Protein AF-A0A0G0S247-F1 (afdb_monomer_lite)

Foldseek 3Di:
DAEEEEAEDPSLVVVVVVVLVVVVVVHDAYAYEYAAPVSQVSNVPDDSDDHPYYHYNVVLLVCLVVFDQDVVLLVVCCVLQNPVGLVVLQVLACCQQFVDDPPDDTHRDGPDDPSSSRSNLSSLLVVLLVCCVVRVGLEYEYADDRHSNSSSNLRSCVSVVRQYWYWYDPPDPPDIQIDSDPVDRPPCVVVVVVD

Sequence (195 aa):
MKILFFLQRNFARFGHALAVNLKKEGFNKFSAYAQLRLAKEILENQNDIKYEQLLLDEDIHKEYKKEKLDYEFLRKLEVDYGIPNLWPYITTDRTLMYSILPREYPSDKPMYSHEDMLRILQIKAKIIIKLLEETKPDYVFLSFIGTTSSMLLYHIARKMKIKTILIYLPGIKNLLSLTEDYNRLSFSEKIFERI

pLDDT: mean 90.87, std 8.69, range [60.59, 98.38]

Structure (mmCIF, N/CA/C/O backbone):
data_AF-A0A0G0S247-F1
#
_entry.id   AF-A0A0G0S247-F1
#
loop_
_atom_site.group_PDB
_atom_site.id
_atom_site.type_symbol
_atom_site.label_atom_id
_atom_site.label_alt_id
_atom_site.label_comp_id
_atom_site.label_asym_id
_atom_site.label_entity_id
_atom_site.label_seq_id
_atom_site.pdbx_PDB_ins_code
_atom_site.Cartn_x
_atom_site.Cartn_y
_atom_site.Cartn_z
_atom_site.occupancy
_atom_site.B_iso_or_equiv
_atom_site.auth_seq_id
_atom_site.auth_comp_id
_atom_site.auth_asym_id
_atom_site.auth_atom_id
_atom_site.pdbx_PDB_model_num
ATOM 1 N N . MET A 1 1 ? -6.223 -9.732 16.723 1.00 93.00 1 MET A N 1
ATOM 2 C CA . MET A 1 1 ? -6.411 -9.578 15.262 1.00 93.00 1 MET A CA 1
ATOM 3 C C . MET A 1 1 ? -5.412 -8.555 14.745 1.00 93.00 1 MET A C 1
ATOM 5 O O . MET A 1 1 ? -5.088 -7.616 15.473 1.00 93.00 1 MET A O 1
ATOM 9 N N . LYS A 1 2 ? -4.891 -8.776 13.537 1.00 96.56 2 LYS A N 1
ATOM 10 C CA . LYS A 1 2 ? -3.813 -8.015 12.900 1.00 96.56 2 LYS A CA 1
ATOM 11 C C . LYS A 1 2 ? -4.356 -7.107 11.804 1.00 96.56 2 LYS A C 1
ATOM 13 O O . LYS A 1 2 ? -5.089 -7.567 10.931 1.00 96.56 2 LYS A O 1
ATOM 18 N N . ILE A 1 3 ? -3.952 -5.845 11.825 1.00 97.44 3 ILE A N 1
ATOM 19 C CA . ILE A 1 3 ? -4.336 -4.852 10.824 1.00 97.44 3 ILE A CA 1
ATOM 20 C C . ILE A 1 3 ? -3.096 -4.313 10.123 1.00 97.44 3 ILE A C 1
ATOM 22 O O . ILE A 1 3 ? -2.115 -3.966 10.777 1.00 97.44 3 ILE A O 1
ATOM 26 N N . LEU A 1 4 ? -3.188 -4.167 8.803 1.00 98.00 4 LEU A N 1
ATOM 27 C CA . LEU A 1 4 ? -2.295 -3.333 8.012 1.00 98.00 4 LEU A CA 1
ATOM 28 C C . LEU A 1 4 ? -3.061 -2.116 7.477 1.00 98.00 4 LEU A C 1
ATOM 30 O O . LEU A 1 4 ? -4.049 -2.257 6.759 1.00 98.00 4 LEU A O 1
ATOM 34 N N . PHE A 1 5 ? -2.588 -0.915 7.790 1.00 96.75 5 PHE A N 1
ATOM 35 C CA . PHE A 1 5 ? -3.119 0.321 7.220 1.00 96.75 5 PHE A CA 1
ATOM 36 C C . PHE A 1 5 ? -2.272 0.802 6.045 1.00 96.75 5 PHE A C 1
ATOM 38 O O . PHE A 1 5 ? -1.055 0.886 6.160 1.00 96.75 5 PHE A O 1
ATOM 45 N N . PHE A 1 6 ? -2.906 1.219 4.954 1.00 96.25 6 PHE A N 1
ATOM 46 C CA . PHE A 1 6 ? -2.272 2.019 3.911 1.00 96.25 6 PHE A CA 1
ATOM 47 C C . PHE A 1 6 ? -2.701 3.476 4.048 1.00 96.25 6 PHE A C 1
ATOM 49 O O . PHE A 1 6 ? -3.872 3.808 3.849 1.00 96.25 6 PHE A O 1
ATOM 56 N N . LEU A 1 7 ? -1.758 4.343 4.425 1.00 92.81 7 LEU A N 1
ATOM 57 C CA . LEU A 1 7 ? -2.057 5.702 4.873 1.00 92.81 7 LEU A CA 1
ATOM 58 C C . LEU A 1 7 ? -1.374 6.739 3.989 1.00 92.81 7 LEU A C 1
ATOM 60 O O . LEU A 1 7 ? -0.148 6.872 3.950 1.00 92.81 7 LEU A O 1
ATOM 64 N N . GLN A 1 8 ? -2.200 7.517 3.296 1.00 87.38 8 GLN A N 1
ATOM 65 C CA . GLN A 1 8 ? -1.753 8.585 2.411 1.00 87.38 8 GLN A CA 1
ATOM 66 C C . GLN A 1 8 ? -1.900 9.946 3.095 1.00 87.38 8 GLN A C 1
ATOM 68 O O . GLN A 1 8 ? -2.987 10.310 3.535 1.00 87.38 8 GLN A O 1
ATOM 73 N N . ARG A 1 9 ? -0.838 10.760 3.119 1.00 84.31 9 ARG A N 1
ATOM 74 C CA . ARG A 1 9 ? -0.907 12.173 3.549 1.00 84.31 9 ARG A CA 1
ATOM 75 C C . ARG A 1 9 ? -1.635 12.334 4.902 1.00 84.31 9 ARG A C 1
ATOM 77 O O . ARG A 1 9 ? -1.291 11.683 5.884 1.00 84.31 9 ARG A O 1
ATOM 84 N N . ASN A 1 10 ? -2.678 13.165 4.936 1.00 82.38 10 ASN A N 1
ATOM 85 C CA . ASN A 1 10 ? -3.479 13.460 6.121 1.00 82.38 10 ASN A CA 1
ATOM 86 C C . ASN A 1 10 ? -4.342 12.283 6.597 1.00 82.38 10 ASN A C 1
ATOM 88 O O . ASN A 1 10 ? -4.767 12.292 7.753 1.00 82.38 10 ASN A O 1
ATOM 92 N N . PHE A 1 11 ? -4.549 11.249 5.772 1.00 88.44 11 PHE A N 1
ATOM 93 C CA . PHE A 1 11 ? -5.216 10.029 6.226 1.00 88.44 11 PHE A CA 1
ATOM 94 C C . PHE A 1 11 ? -4.409 9.297 7.301 1.00 88.44 11 PHE A C 1
ATOM 96 O O . PHE A 1 11 ? -4.994 8.497 8.016 1.00 88.44 11 PHE A O 1
ATOM 103 N N . ALA A 1 12 ? -3.121 9.611 7.500 1.00 91.94 12 ALA A N 1
ATOM 104 C CA . ALA A 1 12 ? -2.345 9.095 8.628 1.00 91.94 12 ALA A CA 1
ATOM 105 C C . ALA A 1 12 ? -2.999 9.394 9.986 1.00 91.94 12 ALA A C 1
ATOM 107 O O . ALA A 1 12 ? -3.117 8.503 10.821 1.00 91.94 12 ALA A O 1
ATOM 108 N N . ARG A 1 13 ? -3.499 10.624 10.179 1.00 91.38 13 ARG A N 1
ATOM 109 C CA . ARG A 1 13 ? -4.181 11.027 11.422 1.00 91.38 13 ARG A CA 1
ATOM 110 C C . ARG A 1 13 ? -5.481 10.258 11.614 1.00 91.38 13 ARG A C 1
ATOM 112 O O . ARG A 1 13 ? -5.757 9.762 12.700 1.00 91.38 13 ARG A O 1
ATOM 119 N N . PHE A 1 14 ? -6.258 10.145 10.540 1.00 89.75 14 PHE A N 1
ATOM 120 C CA . PHE A 1 14 ? -7.520 9.417 10.555 1.00 89.75 14 PHE A CA 1
ATOM 121 C C . PHE A 1 14 ? -7.307 7.917 10.810 1.00 89.75 14 PHE A C 1
ATOM 123 O O . PHE A 1 14 ? -7.934 7.348 11.696 1.00 89.75 14 PHE A O 1
ATOM 130 N N . GLY A 1 15 ? -6.389 7.285 10.077 1.00 91.94 15 GLY A N 1
ATOM 131 C CA . GLY A 1 15 ? -6.059 5.869 10.229 1.00 91.94 15 GLY A CA 1
ATOM 132 C C . GLY A 1 15 ? -5.525 5.544 11.617 1.00 91.94 15 GLY A C 1
ATOM 133 O O . GLY A 1 15 ? -5.899 4.531 12.197 1.00 91.94 15 GLY A O 1
ATOM 134 N N . HIS A 1 16 ? -4.728 6.442 12.194 1.00 94.12 16 HIS A N 1
ATOM 135 C CA . HIS A 1 16 ? -4.285 6.305 13.571 1.00 94.12 16 HIS A CA 1
ATOM 136 C C . HIS A 1 16 ? -5.444 6.417 14.575 1.00 94.12 16 HIS A C 1
ATOM 138 O O . HIS A 1 16 ? -5.601 5.540 15.420 1.00 94.12 16 HIS A O 1
ATOM 144 N N . ALA A 1 17 ? -6.319 7.419 14.439 1.00 92.94 17 ALA A N 1
ATOM 145 C CA . ALA A 1 17 ? -7.514 7.526 15.278 1.00 92.94 17 ALA A CA 1
ATOM 146 C C . ALA A 1 17 ? -8.417 6.283 15.161 1.00 92.94 17 ALA A C 1
ATOM 148 O O . ALA A 1 17 ? -8.998 5.826 16.148 1.00 92.94 17 ALA A O 1
ATOM 149 N N . LEU A 1 18 ? -8.509 5.691 13.968 1.00 92.56 18 LEU A N 1
ATOM 150 C CA . LEU A 1 18 ? -9.201 4.425 13.764 1.00 92.56 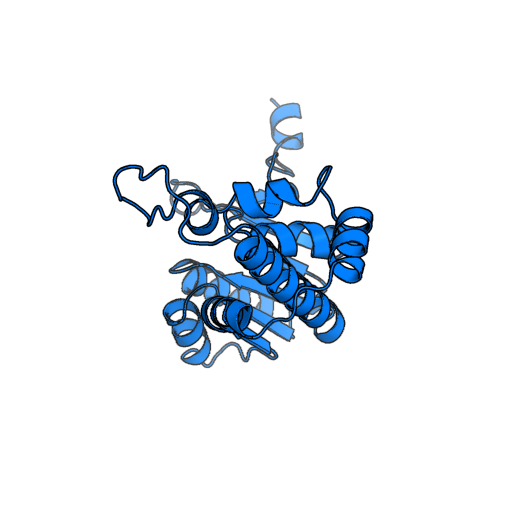18 LEU A CA 1
ATOM 151 C C . LEU A 1 18 ? -8.493 3.268 14.482 1.00 92.56 18 LEU A C 1
ATOM 153 O O . LEU A 1 18 ? -9.162 2.489 15.153 1.00 92.56 18 LEU A O 1
ATOM 157 N N . ALA A 1 19 ? -7.163 3.176 14.412 1.00 95.31 19 ALA A N 1
ATOM 158 C CA . ALA A 1 19 ? -6.386 2.161 15.127 1.00 95.31 19 ALA A CA 1
ATOM 159 C C . ALA A 1 19 ? -6.627 2.211 16.647 1.00 95.31 19 ALA A C 1
ATOM 161 O O . ALA A 1 19 ? -6.830 1.171 17.272 1.00 95.31 19 ALA A O 1
ATOM 162 N N . VAL A 1 20 ? -6.694 3.412 17.231 1.00 96.12 20 VAL A N 1
ATOM 163 C CA . VAL A 1 20 ? -7.013 3.625 18.656 1.00 96.12 20 VAL A CA 1
ATOM 164 C C . VAL A 1 20 ? -8.390 3.086 19.021 1.00 96.12 20 VAL A C 1
ATOM 166 O O . VAL A 1 20 ? -8.550 2.463 20.070 1.00 96.12 20 VAL A O 1
ATOM 169 N N . ASN A 1 21 ? -9.389 3.302 18.166 1.00 94.69 21 ASN A N 1
ATOM 170 C CA . ASN A 1 21 ? -10.734 2.787 18.409 1.00 94.69 21 ASN A CA 1
ATOM 171 C C . ASN A 1 21 ? -10.809 1.273 18.188 1.00 94.69 21 ASN A C 1
ATOM 173 O O . ASN A 1 21 ? -11.319 0.569 19.050 1.00 94.69 21 ASN A O 1
ATOM 177 N N . LEU A 1 22 ? -10.204 0.744 17.122 1.00 94.69 22 LEU A N 1
ATOM 178 C CA . LEU A 1 22 ? -10.150 -0.701 16.872 1.00 94.69 22 LEU A CA 1
ATOM 179 C C . LEU A 1 22 ? -9.393 -1.455 17.972 1.00 94.69 22 LEU A C 1
ATOM 181 O O . LEU A 1 22 ? -9.725 -2.596 18.278 1.00 94.69 22 LEU A O 1
ATOM 185 N N . LYS A 1 23 ? -8.421 -0.819 18.633 1.00 95.81 23 LYS A N 1
ATOM 186 C CA . LYS A 1 23 ? -7.760 -1.404 19.805 1.00 95.81 23 LYS A CA 1
ATOM 187 C C . LYS A 1 23 ? -8.741 -1.716 20.938 1.00 95.81 23 LYS A C 1
ATOM 189 O O . LYS A 1 23 ? -8.587 -2.735 21.606 1.00 95.81 23 LYS A O 1
ATOM 194 N N . LYS A 1 24 ? -9.762 -0.875 21.130 1.00 95.56 24 LYS A N 1
ATOM 195 C CA . LYS A 1 24 ? -10.829 -1.089 22.125 1.00 95.56 24 LYS A CA 1
ATOM 196 C C . LYS A 1 24 ? -11.743 -2.256 21.740 1.00 95.56 24 LYS A C 1
ATOM 198 O O . LYS A 1 24 ? -12.234 -2.947 22.621 1.00 95.56 24 LYS A O 1
ATOM 203 N N . GLU A 1 25 ? -11.874 -2.524 20.442 1.00 94.06 25 GLU A N 1
ATOM 204 C CA . GLU A 1 25 ? -12.651 -3.634 19.872 1.00 94.06 25 GLU A CA 1
ATOM 205 C C . GLU A 1 25 ? -11.865 -4.966 19.804 1.00 94.06 25 GLU A C 1
ATOM 207 O O . GLU A 1 25 ? -12.301 -5.921 19.166 1.00 94.06 25 GLU A O 1
ATOM 212 N N . GLY A 1 26 ? -10.681 -5.058 20.428 1.00 92.69 26 GLY A N 1
ATOM 213 C CA . GLY A 1 26 ? -9.901 -6.304 20.521 1.00 92.69 26 GLY A CA 1
ATOM 214 C C . GLY A 1 26 ? -8.842 -6.517 19.428 1.00 92.69 26 GLY A C 1
ATOM 215 O O . GLY A 1 26 ? -8.178 -7.562 19.388 1.00 92.69 26 GLY A O 1
ATOM 216 N N . PHE A 1 27 ? -8.613 -5.533 18.554 1.00 95.12 27 PHE A N 1
ATOM 217 C CA . PHE A 1 27 ? -7.457 -5.548 17.655 1.00 95.12 27 PHE A CA 1
ATOM 218 C C . PHE A 1 27 ? -6.179 -5.198 18.425 1.00 95.12 27 PHE A C 1
ATOM 220 O O . PHE A 1 27 ? -6.155 -4.277 19.233 1.00 95.12 27 PHE A O 1
ATOM 227 N N . ASN A 1 28 ? -5.094 -5.939 18.203 1.00 94.25 28 ASN A N 1
ATOM 228 C CA . ASN A 1 28 ? -3.914 -5.855 19.075 1.00 94.25 28 ASN A CA 1
ATOM 229 C C . ASN A 1 28 ? -2.582 -5.712 18.340 1.00 94.25 28 ASN A C 1
ATOM 231 O O . ASN A 1 28 ? -1.585 -5.363 18.968 1.00 94.25 28 ASN A O 1
ATOM 235 N N . LYS A 1 29 ? -2.555 -5.961 17.030 1.00 96.88 29 LYS A N 1
ATOM 236 C CA . LYS A 1 29 ? -1.352 -5.861 16.206 1.00 96.88 29 LYS A CA 1
ATOM 237 C C . LYS A 1 29 ? -1.627 -4.937 15.035 1.00 96.88 29 LYS A C 1
ATOM 239 O O . LYS A 1 29 ? -2.561 -5.171 14.267 1.00 96.88 29 LYS A O 1
ATOM 244 N N . PHE A 1 30 ? -0.812 -3.901 14.917 1.00 97.50 30 PHE A N 1
ATOM 245 C CA . PHE A 1 30 ? -0.987 -2.844 13.935 1.00 97.50 30 PHE A CA 1
ATOM 246 C C . PHE A 1 30 ? 0.296 -2.695 13.132 1.00 97.50 30 PHE A C 1
ATOM 248 O O . PHE A 1 30 ? 1.373 -2.570 13.705 1.00 97.50 30 PHE A O 1
ATOM 255 N N . SER A 1 31 ? 0.171 -2.670 11.815 1.00 97.69 31 SER A N 1
ATOM 256 C CA . SER A 1 31 ? 1.235 -2.314 10.882 1.00 97.69 31 SER A CA 1
ATOM 257 C C . SER A 1 31 ? 0.732 -1.212 9.963 1.00 97.69 31 SER A C 1
ATOM 259 O O . SER A 1 31 ? -0.476 -1.058 9.758 1.00 97.69 31 SER A O 1
ATOM 261 N N . ALA A 1 32 ? 1.646 -0.433 9.403 1.00 96.62 32 ALA A N 1
ATOM 262 C CA . ALA A 1 32 ? 1.296 0.637 8.488 1.00 96.62 32 ALA A CA 1
ATOM 263 C C . ALA A 1 32 ? 2.256 0.709 7.299 1.00 96.62 32 ALA A C 1
ATOM 265 O O . ALA A 1 32 ? 3.462 0.501 7.407 1.00 96.62 32 ALA A O 1
ATOM 266 N N . TYR A 1 33 ? 1.689 1.047 6.152 1.00 97.19 33 TYR A N 1
ATOM 267 C CA . TYR A 1 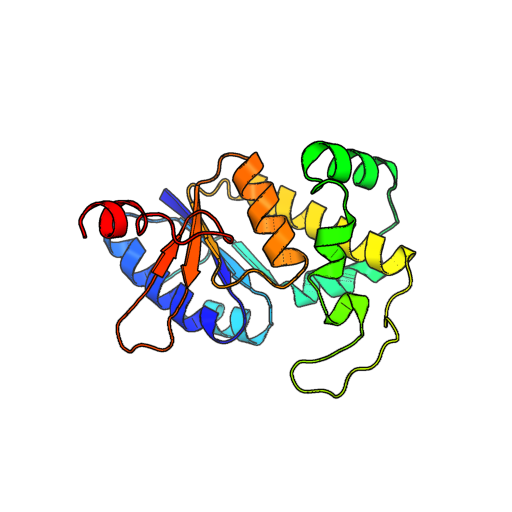33 ? 2.379 1.400 4.932 1.00 97.19 33 TYR A CA 1
ATOM 268 C C . TYR A 1 33 ? 2.024 2.855 4.615 1.00 97.19 33 TYR A C 1
ATOM 270 O O . TYR A 1 33 ? 0.944 3.171 4.111 1.00 97.19 33 TYR A O 1
ATOM 278 N N . ALA A 1 34 ? 2.925 3.758 4.992 1.00 95.56 34 ALA A N 1
ATOM 279 C CA . ALA A 1 34 ? 2.779 5.189 4.801 1.00 95.56 34 ALA A CA 1
ATOM 280 C C . ALA A 1 34 ? 3.265 5.598 3.408 1.00 95.56 34 ALA A C 1
ATOM 282 O O . ALA A 1 34 ? 4.334 5.184 2.961 1.00 95.56 34 ALA A O 1
ATOM 283 N N . GLN A 1 35 ? 2.503 6.452 2.724 1.00 92.19 35 GLN A N 1
ATOM 284 C CA . GLN A 1 35 ? 2.902 6.924 1.399 1.00 92.19 35 GLN A CA 1
ATOM 285 C C . GLN A 1 35 ? 4.016 7.978 1.456 1.00 92.19 35 GLN A C 1
ATOM 287 O O . GLN A 1 35 ? 4.952 7.913 0.673 1.00 92.19 35 GLN A O 1
ATOM 292 N N . LEU A 1 36 ? 3.906 8.954 2.362 1.00 92.75 36 LEU A N 1
ATOM 293 C CA . LEU A 1 36 ? 4.840 10.081 2.475 1.00 92.75 36 LEU A CA 1
ATOM 294 C C . LEU A 1 36 ? 5.510 10.105 3.847 1.00 92.75 36 LEU A C 1
ATOM 296 O O . LEU A 1 36 ? 4.923 9.659 4.835 1.00 92.75 36 LEU A O 1
ATOM 300 N N . ARG A 1 37 ? 6.695 10.708 3.928 1.00 93.62 37 ARG A N 1
ATOM 301 C CA . ARG A 1 37 ? 7.476 10.837 5.161 1.00 93.62 37 ARG A CA 1
ATOM 302 C C . ARG A 1 37 ? 6.701 11.532 6.273 1.00 93.62 37 ARG A C 1
ATOM 304 O O . ARG A 1 37 ? 6.650 11.004 7.373 1.00 93.62 37 ARG A O 1
ATOM 311 N N . LEU A 1 38 ? 5.972 12.603 5.956 1.00 92.31 38 LEU A N 1
ATOM 312 C CA . LEU A 1 38 ? 5.079 13.269 6.910 1.00 92.31 38 LEU A CA 1
ATOM 313 C C . LEU A 1 38 ? 4.034 12.309 7.506 1.00 92.31 38 LEU A C 1
ATOM 315 O O . LEU A 1 38 ? 3.740 12.366 8.695 1.00 92.31 38 LEU A O 1
ATOM 319 N N . ALA A 1 39 ? 3.460 11.419 6.690 1.00 93.12 39 ALA A N 1
ATOM 320 C CA . ALA A 1 39 ? 2.509 10.424 7.181 1.00 93.12 39 ALA A CA 1
ATOM 321 C C . ALA A 1 39 ? 3.195 9.435 8.134 1.00 93.12 39 ALA A C 1
ATOM 323 O O . ALA A 1 39 ? 2.623 9.112 9.168 1.00 93.12 39 ALA A O 1
ATOM 324 N N . LYS A 1 40 ? 4.423 9.006 7.823 1.00 95.25 40 LYS A N 1
ATOM 325 C CA . LYS A 1 40 ? 5.234 8.145 8.694 1.00 95.25 40 LYS A CA 1
ATOM 326 C C . LYS A 1 40 ? 5.551 8.825 10.030 1.00 95.25 40 LYS A C 1
ATOM 328 O O . LYS A 1 40 ? 5.266 8.257 11.076 1.00 95.25 40 LYS A O 1
ATOM 333 N N . GLU A 1 41 ? 6.047 10.059 9.988 1.00 94.12 41 GLU A N 1
ATOM 334 C CA . GLU A 1 41 ? 6.391 10.860 11.170 1.00 94.12 41 GLU A CA 1
ATOM 335 C C . GLU A 1 41 ? 5.178 11.088 12.078 1.00 94.12 41 GLU A C 1
ATOM 337 O O . GLU A 1 41 ? 5.291 11.015 13.299 1.00 94.12 41 GLU A O 1
ATOM 342 N N . ILE A 1 42 ? 3.992 11.327 11.503 1.00 93.69 42 ILE A N 1
ATOM 343 C CA . ILE A 1 42 ? 2.754 11.432 12.287 1.00 93.69 42 ILE A CA 1
ATOM 344 C C . ILE A 1 42 ? 2.531 10.165 13.105 1.00 93.69 42 ILE A C 1
ATOM 346 O O . ILE A 1 42 ? 2.180 10.297 14.270 1.00 93.69 42 ILE A O 1
ATOM 350 N N . LEU A 1 43 ? 2.722 8.981 12.513 1.00 94.19 43 LEU A N 1
ATOM 351 C CA . LEU A 1 43 ? 2.494 7.686 13.162 1.00 94.19 43 LEU A CA 1
ATOM 352 C C . LEU A 1 43 ? 3.572 7.355 14.199 1.00 94.19 43 LEU A C 1
ATOM 354 O O . LEU A 1 43 ? 3.245 6.785 15.233 1.00 94.19 43 LEU A O 1
ATOM 358 N N . GLU A 1 44 ? 4.830 7.722 13.941 1.00 94.06 44 GLU A N 1
ATOM 359 C CA . GLU A 1 44 ? 5.957 7.503 14.863 1.00 94.06 44 GLU A CA 1
ATOM 360 C C . GLU A 1 44 ? 5.862 8.376 16.121 1.00 94.06 44 GLU A C 1
ATOM 362 O O . GLU A 1 44 ? 6.289 7.955 17.191 1.00 94.06 44 GLU A O 1
ATOM 367 N N . ASN A 1 45 ? 5.265 9.566 16.013 1.00 93.38 45 ASN A N 1
ATOM 368 C CA . ASN A 1 45 ? 5.111 10.499 17.131 1.00 93.38 45 ASN A CA 1
ATOM 369 C C . ASN A 1 45 ? 3.899 10.203 18.043 1.00 93.38 45 ASN A C 1
ATOM 371 O O . ASN A 1 45 ? 3.637 10.977 18.964 1.00 93.38 45 ASN A O 1
ATOM 375 N N . GLN A 1 46 ? 3.138 9.127 17.800 1.00 90.94 46 GLN A N 1
ATOM 376 C CA . GLN A 1 46 ? 2.018 8.717 18.662 1.00 90.94 46 GLN A CA 1
ATOM 377 C C . GLN A 1 46 ? 2.444 7.594 19.617 1.00 90.94 46 GLN A C 1
ATOM 379 O O . GLN A 1 46 ? 3.150 6.670 19.222 1.00 90.94 46 GLN A O 1
ATOM 384 N N . ASN A 1 47 ? 1.982 7.642 20.869 1.00 91.06 47 ASN A N 1
ATOM 385 C CA . ASN A 1 47 ? 2.415 6.712 21.928 1.00 91.06 47 ASN A CA 1
ATOM 386 C C . ASN A 1 47 ? 1.386 5.619 22.277 1.00 91.06 47 ASN A C 1
ATOM 388 O O . ASN A 1 47 ? 1.689 4.654 22.974 1.00 91.06 47 ASN A O 1
ATOM 392 N N . ASP A 1 48 ? 0.149 5.770 21.830 1.00 94.19 48 ASP A N 1
ATOM 393 C CA . ASP A 1 48 ? -1.000 4.906 22.117 1.00 94.19 48 ASP A CA 1
ATOM 394 C C . ASP A 1 48 ? -1.081 3.659 21.216 1.00 94.19 48 ASP A C 1
ATOM 396 O O . ASP A 1 48 ? -1.588 2.609 21.647 1.00 94.19 48 ASP A O 1
ATOM 400 N N . ILE A 1 49 ? -0.533 3.740 19.998 1.00 95.81 49 ILE A N 1
ATOM 401 C CA . ILE A 1 49 ? -0.394 2.621 19.057 1.00 95.81 49 ILE A CA 1
ATOM 402 C C . ILE A 1 49 ? 1.077 2.387 18.725 1.00 95.81 49 ILE A C 1
ATOM 404 O O . ILE A 1 49 ? 1.725 3.209 18.088 1.00 95.81 49 ILE A O 1
ATOM 408 N N . LYS A 1 50 ? 1.580 1.201 19.079 1.00 93.56 50 LYS A N 1
ATOM 409 C CA . LYS A 1 50 ? 2.887 0.718 18.629 1.00 93.56 50 LYS A CA 1
ATOM 410 C C . LYS A 1 50 ? 2.715 -0.079 17.340 1.00 93.56 50 LYS A C 1
ATOM 412 O O . LYS A 1 50 ? 2.156 -1.176 17.370 1.00 93.56 50 LYS A O 1
ATOM 417 N N . TYR A 1 51 ? 3.199 0.465 16.228 1.00 95.56 51 TYR A N 1
ATOM 418 C CA . TYR A 1 51 ? 3.194 -0.233 14.945 1.00 95.56 51 TYR A CA 1
ATOM 419 C C . TYR A 1 51 ? 4.335 -1.263 14.888 1.00 95.56 51 TYR A C 1
ATOM 421 O O . TYR A 1 51 ? 5.490 -0.918 15.125 1.00 95.56 51 TYR A O 1
ATOM 429 N N . GLU A 1 52 ? 4.020 -2.529 14.594 1.00 95.56 52 GLU A N 1
ATOM 430 C CA . GLU A 1 52 ? 4.998 -3.626 14.484 1.00 95.56 52 GLU A CA 1
ATOM 431 C C . GLU A 1 52 ? 5.887 -3.457 13.247 1.00 95.56 52 GLU A C 1
ATOM 433 O O . GLU A 1 52 ? 7.096 -3.667 13.311 1.00 95.56 52 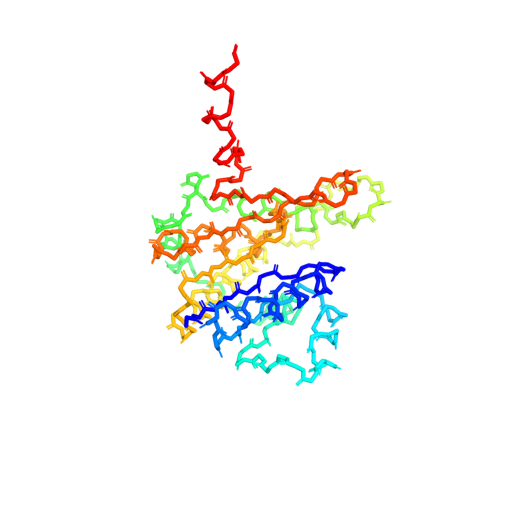GLU A O 1
ATOM 438 N N . GLN A 1 53 ? 5.284 -3.044 12.132 1.00 95.44 53 GLN A N 1
ATOM 439 C CA . GLN A 1 53 ? 5.990 -2.662 10.916 1.00 95.44 53 GLN A CA 1
ATOM 440 C C . GLN A 1 53 ? 5.462 -1.325 10.403 1.00 95.44 53 GLN A C 1
ATOM 442 O O . GLN A 1 53 ? 4.251 -1.092 10.374 1.00 95.44 53 GLN A O 1
ATOM 447 N N . LEU A 1 54 ? 6.381 -0.460 9.974 1.00 95.75 54 LEU A N 1
ATOM 448 C CA . LEU A 1 54 ? 6.069 0.840 9.398 1.00 95.75 54 LEU A CA 1
ATOM 449 C C . LEU A 1 54 ? 6.920 1.075 8.145 1.00 95.75 54 LEU A C 1
ATOM 451 O O . LEU A 1 54 ? 8.088 1.455 8.235 1.00 95.75 54 LEU A O 1
ATOM 455 N N . LEU A 1 55 ? 6.329 0.835 6.974 1.00 96.50 55 LEU A N 1
ATOM 456 C CA . LEU A 1 55 ? 6.978 1.044 5.678 1.00 96.50 55 LEU A CA 1
ATOM 457 C C . LEU A 1 55 ? 6.686 2.434 5.116 1.00 96.50 55 LEU A C 1
ATOM 459 O O . LEU A 1 55 ? 5.610 2.988 5.338 1.00 96.50 55 LEU A O 1
ATOM 463 N N . LEU A 1 56 ? 7.637 2.968 4.345 1.00 96.88 56 LEU A N 1
ATOM 464 C CA . LEU A 1 56 ? 7.521 4.251 3.657 1.00 96.88 56 LEU A CA 1
ATOM 465 C C . LEU A 1 56 ? 7.649 4.074 2.140 1.00 96.88 56 LEU A C 1
ATOM 467 O O . LEU A 1 56 ? 8.691 3.650 1.645 1.00 96.88 56 LEU A O 1
ATOM 471 N N . ASP A 1 57 ? 6.606 4.454 1.401 1.00 95.56 57 ASP A N 1
ATOM 472 C CA . ASP A 1 57 ? 6.550 4.319 -0.059 1.00 95.56 57 ASP A CA 1
ATOM 473 C C . ASP A 1 57 ? 7.590 5.169 -0.792 1.00 95.56 57 ASP A C 1
ATOM 475 O O . ASP A 1 57 ? 8.147 4.718 -1.787 1.00 95.56 57 ASP A O 1
ATOM 479 N N . GLU A 1 58 ? 7.893 6.373 -0.298 1.00 93.38 58 GLU A N 1
ATOM 480 C CA . GLU A 1 58 ? 8.931 7.232 -0.886 1.00 93.38 58 GLU A CA 1
ATOM 481 C C . GLU A 1 58 ? 10.320 6.592 -0.855 1.00 93.38 58 GLU A C 1
ATOM 483 O O . GLU A 1 58 ? 11.104 6.780 -1.785 1.00 93.38 58 GLU A O 1
ATOM 488 N N . ASP A 1 59 ? 10.636 5.849 0.205 1.00 95.38 59 ASP A N 1
ATOM 489 C CA . ASP A 1 59 ? 11.932 5.184 0.318 1.00 95.38 59 ASP A CA 1
ATOM 490 C C . ASP A 1 59 ? 11.973 3.949 -0.585 1.00 95.38 59 ASP A C 1
ATOM 492 O O . ASP A 1 59 ? 12.946 3.773 -1.310 1.00 95.38 59 ASP A O 1
ATOM 496 N N . ILE A 1 60 ? 10.874 3.189 -0.663 1.00 95.88 60 ILE A N 1
ATOM 497 C CA . ILE A 1 60 ? 10.708 2.098 -1.638 1.00 95.88 60 ILE A CA 1
ATOM 498 C C . ILE A 1 60 ? 10.880 2.608 -3.072 1.00 95.88 60 ILE A C 1
ATOM 500 O O . ILE A 1 60 ? 11.568 1.986 -3.878 1.00 95.88 60 ILE A O 1
ATOM 504 N N . HIS A 1 61 ? 10.271 3.751 -3.396 1.00 94.81 61 HIS A N 1
ATOM 505 C CA . HIS A 1 61 ? 10.334 4.323 -4.735 1.00 94.81 61 HIS A CA 1
ATOM 506 C C . HIS A 1 61 ? 11.777 4.610 -5.146 1.00 94.81 61 HIS A C 1
ATOM 508 O O . HIS A 1 61 ? 12.177 4.232 -6.236 1.00 94.81 61 HIS A O 1
ATOM 514 N N . LYS A 1 62 ? 12.605 5.196 -4.274 1.00 94.62 62 LYS A N 1
ATOM 515 C CA . LYS A 1 62 ? 14.011 5.519 -4.598 1.00 94.62 62 LYS A CA 1
ATOM 516 C C . LYS A 1 62 ? 14.851 4.297 -4.981 1.00 94.62 62 LYS A C 1
ATOM 518 O O . LYS A 1 62 ? 15.827 4.450 -5.718 1.00 94.62 62 LYS A O 1
ATOM 523 N N . GLU A 1 63 ? 14.478 3.108 -4.515 1.00 95.44 63 GLU A N 1
ATOM 524 C CA . GLU A 1 63 ? 15.222 1.876 -4.774 1.00 95.44 63 GLU A CA 1
ATOM 525 C C . GLU A 1 63 ? 15.069 1.357 -6.213 1.00 95.44 63 GLU A C 1
ATOM 527 O O . GLU A 1 63 ? 15.880 0.532 -6.632 1.00 95.44 63 GLU A O 1
ATOM 532 N N . TYR A 1 64 ? 14.145 1.895 -7.031 1.00 95.50 64 TYR A N 1
ATOM 533 C CA . TYR A 1 64 ? 14.016 1.473 -8.438 1.00 95.50 64 TYR A CA 1
ATOM 534 C C . TYR A 1 64 ? 15.328 1.620 -9.220 1.00 95.50 64 TYR A C 1
ATOM 536 O O . TYR A 1 64 ? 15.605 0.826 -10.111 1.00 95.50 64 TYR A O 1
ATOM 544 N N . LYS A 1 65 ? 16.160 2.613 -8.873 1.00 94.69 65 LYS A N 1
ATOM 545 C CA . LYS A 1 65 ? 17.442 2.878 -9.548 1.00 94.69 65 LYS A CA 1
ATOM 546 C C . LYS A 1 65 ? 18.478 1.778 -9.321 1.00 94.69 65 LYS A C 1
ATOM 548 O O . LYS A 1 65 ? 19.412 1.657 -10.106 1.00 94.69 65 LYS A O 1
ATOM 553 N N . LYS A 1 66 ? 18.344 1.028 -8.225 1.00 95.62 66 LYS A N 1
ATOM 554 C CA . LYS A 1 66 ? 19.237 -0.080 -7.864 1.00 95.62 66 LYS A CA 1
ATOM 555 C C . LYS A 1 66 ? 18.636 -1.437 -8.227 1.00 95.62 66 LYS A C 1
ATOM 557 O O . LYS A 1 66 ? 19.357 -2.431 -8.244 1.00 95.62 66 LYS A O 1
ATOM 562 N N . GLU A 1 67 ? 17.337 -1.483 -8.511 1.00 96.31 67 GLU A N 1
ATOM 563 C CA . GLU A 1 67 ? 16.638 -2.717 -8.842 1.00 96.31 67 GLU A CA 1
ATOM 564 C C . GLU A 1 67 ? 17.041 -3.208 -10.236 1.00 96.31 67 GLU A C 1
ATOM 566 O O . GLU A 1 67 ? 16.868 -2.529 -11.253 1.00 96.31 67 GLU A O 1
ATOM 571 N N . LYS A 1 68 ? 17.557 -4.437 -10.298 1.00 96.94 68 LYS A N 1
ATOM 572 C CA . LYS A 1 68 ? 17.786 -5.109 -11.574 1.00 96.94 68 LYS A CA 1
ATOM 573 C C . LYS A 1 68 ? 16.451 -5.612 -12.114 1.00 96.94 68 LYS A C 1
ATOM 575 O O . LYS A 1 68 ? 15.711 -6.299 -11.414 1.00 96.94 68 LYS A O 1
ATOM 580 N N . LEU A 1 69 ? 16.169 -5.293 -13.372 1.00 97.56 69 LEU A N 1
ATOM 581 C CA . LEU A 1 69 ? 14.944 -5.721 -14.032 1.00 97.56 69 LEU A CA 1
ATOM 582 C C . LEU A 1 69 ? 14.901 -7.253 -14.146 1.00 97.56 69 LEU A C 1
ATOM 584 O O . LEU A 1 69 ? 15.852 -7.867 -14.633 1.00 97.56 69 LEU A O 1
ATOM 588 N N . ASP A 1 70 ? 13.810 -7.850 -13.674 1.00 98.00 70 ASP A N 1
ATOM 589 C CA . ASP A 1 70 ? 13.588 -9.293 -13.626 1.00 98.00 70 ASP A CA 1
ATOM 590 C C . ASP A 1 70 ? 12.296 -9.625 -14.379 1.00 98.00 70 ASP A C 1
ATOM 592 O O . ASP A 1 70 ? 11.182 -9.561 -13.854 1.00 98.00 70 ASP A O 1
ATOM 596 N N . TYR A 1 71 ? 12.459 -9.963 -15.656 1.00 97.69 71 TYR A N 1
ATOM 59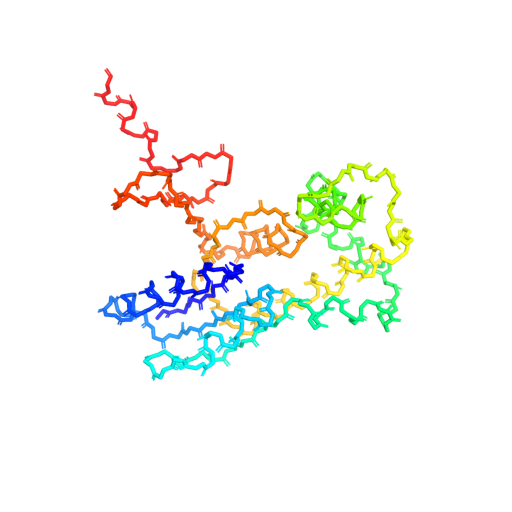7 C CA . TYR A 1 71 ? 11.334 -10.268 -16.531 1.00 97.69 71 TYR A CA 1
ATOM 598 C C . TYR A 1 71 ? 10.586 -11.541 -16.124 1.00 97.69 71 TYR A C 1
ATOM 600 O O . TYR A 1 71 ? 9.382 -11.616 -16.355 1.00 97.69 71 TYR A O 1
ATOM 608 N N . GLU A 1 72 ? 11.250 -12.521 -15.507 1.00 98.19 72 GLU A N 1
ATOM 609 C CA . GLU A 1 72 ? 10.572 -13.739 -15.050 1.00 98.19 72 GLU A CA 1
ATOM 610 C C . GLU A 1 72 ? 9.658 -13.430 -13.865 1.00 98.19 72 GLU A C 1
ATOM 612 O O . GLU A 1 72 ? 8.499 -13.852 -13.842 1.00 98.19 72 GLU A O 1
ATOM 617 N N . PHE A 1 73 ? 10.136 -12.614 -12.918 1.00 98.25 73 PHE A N 1
ATOM 618 C CA . PHE A 1 73 ? 9.290 -12.115 -11.840 1.00 98.25 73 PHE A CA 1
ATOM 619 C C . PHE A 1 73 ? 8.096 -11.322 -12.379 1.00 98.25 73 PHE A C 1
ATOM 621 O O . PHE A 1 73 ? 6.973 -11.556 -11.940 1.00 98.25 73 PHE A O 1
ATOM 628 N N . LEU A 1 74 ? 8.309 -10.412 -13.336 1.00 98.06 74 LEU A N 1
ATOM 629 C CA . LEU A 1 74 ? 7.227 -9.608 -13.914 1.00 98.06 74 LEU A CA 1
ATOM 630 C C . LEU A 1 74 ? 6.188 -10.467 -14.641 1.00 98.06 74 LEU A C 1
ATOM 632 O O . LEU A 1 74 ? 4.994 -10.255 -14.448 1.00 98.06 74 LEU A O 1
ATOM 636 N N . ARG A 1 75 ? 6.609 -11.481 -15.408 1.00 98.12 75 ARG A N 1
ATOM 637 C CA . ARG A 1 75 ? 5.670 -12.432 -16.028 1.00 98.12 75 ARG A CA 1
ATOM 638 C C . ARG A 1 75 ? 4.848 -13.170 -14.979 1.00 98.12 75 ARG A C 1
ATOM 640 O O . ARG A 1 75 ? 3.636 -13.284 -15.125 1.00 98.12 75 ARG A O 1
ATOM 647 N N . LYS A 1 76 ? 5.482 -13.636 -13.900 1.00 97.94 76 LYS A N 1
ATOM 648 C CA . LYS A 1 76 ? 4.763 -14.287 -12.799 1.00 97.94 76 LYS A CA 1
ATOM 649 C C . LYS A 1 76 ? 3.786 -13.328 -12.115 1.00 97.94 76 LYS A C 1
ATOM 651 O O . LYS A 1 76 ? 2.645 -13.698 -11.864 1.00 97.94 76 LYS A O 1
ATOM 656 N N . LEU A 1 77 ? 4.214 -12.092 -11.859 1.00 98.00 77 LEU A N 1
ATOM 657 C CA . LEU A 1 77 ? 3.373 -11.050 -11.276 1.00 98.00 77 LEU A CA 1
ATOM 658 C C . LEU A 1 77 ? 2.132 -10.791 -12.140 1.00 98.00 77 LEU A C 1
ATOM 660 O O . LEU A 1 77 ? 1.033 -10.656 -11.606 1.00 98.00 77 LEU A O 1
ATOM 664 N N . GLU A 1 78 ? 2.304 -10.752 -13.462 1.00 97.75 78 GLU A N 1
ATOM 665 C CA . GLU A 1 78 ? 1.209 -10.586 -14.415 1.00 97.75 78 GLU A CA 1
ATOM 666 C C . GLU A 1 78 ? 0.221 -11.755 -14.372 1.00 97.75 78 GLU A C 1
ATOM 668 O O . GLU A 1 78 ? -0.983 -11.530 -14.295 1.00 97.75 78 GLU A O 1
ATOM 673 N N . VAL A 1 79 ? 0.716 -12.995 -14.350 1.00 97.25 79 VAL A N 1
ATOM 674 C CA . VAL A 1 79 ? -0.130 -14.196 -14.253 1.00 97.25 79 VAL A CA 1
ATOM 675 C C . VAL A 1 79 ? -0.906 -14.233 -12.932 1.00 97.25 79 VAL A C 1
ATOM 677 O O . VAL A 1 79 ? -2.098 -14.545 -12.912 1.00 97.25 79 VAL A O 1
ATOM 680 N N . ASP A 1 80 ? -0.248 -13.906 -11.821 1.00 96.62 80 ASP A N 1
ATOM 681 C CA . ASP A 1 80 ? -0.842 -14.033 -10.492 1.00 96.62 80 ASP A CA 1
ATOM 682 C C . ASP A 1 80 ? -1.844 -12.897 -10.191 1.00 96.62 80 ASP A C 1
ATOM 684 O O . ASP A 1 80 ? -2.907 -13.149 -9.594 1.00 96.62 80 ASP A O 1
ATOM 688 N N . TYR A 1 81 ? -1.525 -11.664 -10.621 1.00 96.62 81 TYR A N 1
ATOM 689 C CA . TYR A 1 81 ? -2.196 -10.427 -10.196 1.00 96.62 81 TYR A CA 1
ATOM 690 C C . TYR A 1 81 ? -2.569 -9.439 -11.323 1.00 96.62 81 TYR A C 1
ATOM 692 O O . TYR A 1 81 ? -3.097 -8.373 -11.014 1.00 96.62 81 TYR A O 1
ATOM 700 N N . GLY A 1 82 ? -2.309 -9.719 -12.602 1.00 93.94 82 GLY A N 1
ATOM 701 C CA . GLY A 1 82 ? -2.625 -8.812 -13.721 1.00 93.94 82 GLY A CA 1
ATOM 702 C C . GLY A 1 82 ? -4.125 -8.514 -13.890 1.00 93.94 82 GLY A C 1
ATOM 703 O O . GLY A 1 82 ? -4.977 -9.320 -13.516 1.00 93.94 82 GLY A O 1
ATOM 704 N N . ILE A 1 83 ? -4.463 -7.341 -14.452 1.00 90.62 83 ILE A N 1
ATOM 705 C CA . ILE A 1 83 ? -5.858 -6.871 -14.605 1.00 90.62 83 ILE A CA 1
ATOM 706 C C . ILE A 1 83 ? -6.122 -6.188 -15.961 1.00 90.62 83 ILE A C 1
ATOM 708 O O . ILE A 1 83 ? -6.344 -4.988 -15.998 1.00 90.62 83 ILE A O 1
ATOM 712 N N . PRO A 1 84 ? -6.155 -6.870 -17.113 1.00 91.06 84 PRO A N 1
ATOM 713 C CA . PRO A 1 84 ? -5.781 -8.258 -17.373 1.00 91.06 84 PRO A CA 1
ATOM 714 C C . PRO A 1 84 ? -4.259 -8.452 -17.503 1.00 91.06 84 PRO A C 1
ATOM 716 O O . PRO A 1 84 ? -3.794 -9.576 -17.624 1.00 91.06 84 PRO A O 1
ATOM 719 N N . ASN A 1 85 ? -3.494 -7.360 -17.493 1.00 95.81 85 ASN A N 1
ATOM 720 C CA . ASN A 1 85 ? -2.035 -7.322 -17.555 1.00 95.81 85 ASN A CA 1
ATOM 721 C C . ASN A 1 85 ? -1.494 -6.340 -16.494 1.00 95.81 85 ASN A C 1
ATOM 723 O O . ASN A 1 85 ? -2.251 -5.880 -15.633 1.00 95.81 85 ASN A O 1
ATOM 727 N N . LEU A 1 86 ? -0.199 -6.020 -16.522 1.00 96.12 86 LEU A N 1
ATOM 728 C CA . LEU A 1 86 ? 0.415 -5.124 -15.532 1.00 96.12 86 LEU A CA 1
ATOM 729 C C . LEU A 1 86 ? 0.185 -3.620 -15.760 1.00 96.12 86 LEU A C 1
ATOM 731 O O . LEU A 1 86 ? 0.414 -2.830 -14.840 1.00 96.12 86 LEU A O 1
ATOM 735 N N . TRP A 1 87 ? -0.274 -3.198 -16.942 1.00 94.19 87 TRP A N 1
ATOM 736 C CA . TRP A 1 87 ? -0.393 -1.775 -17.282 1.00 94.19 87 TRP A CA 1
ATOM 737 C C . TRP A 1 87 ? -1.291 -0.970 -16.340 1.00 94.19 87 TRP A C 1
ATOM 739 O O . TRP A 1 87 ? -0.885 0.135 -15.978 1.00 94.19 87 TRP A O 1
ATOM 749 N N . PRO A 1 88 ? -2.450 -1.475 -15.880 1.00 94.62 88 PRO A N 1
ATOM 750 C CA . PRO A 1 88 ? -3.350 -0.686 -15.039 1.00 94.62 88 PRO A CA 1
ATOM 751 C C . PRO A 1 88 ? -2.731 -0.198 -13.732 1.00 94.62 88 PRO A C 1
ATOM 753 O O . PRO A 1 88 ? -3.056 0.897 -13.273 1.00 94.62 88 PRO A O 1
ATOM 756 N N . TYR A 1 89 ? -1.769 -0.949 -13.188 1.00 95.38 89 TYR A N 1
ATOM 757 C CA . TYR A 1 89 ? -1.007 -0.536 -12.011 1.00 95.38 89 TYR A CA 1
ATOM 758 C C . TYR A 1 89 ? -0.111 0.675 -12.270 1.00 95.38 89 TYR A C 1
ATOM 760 O O . TYR A 1 89 ? 0.125 1.456 -11.355 1.00 95.38 89 TYR A O 1
ATOM 768 N N . ILE A 1 90 ? 0.377 0.842 -13.500 1.00 93.19 90 ILE A N 1
ATOM 769 C CA . ILE A 1 90 ? 1.197 1.987 -13.902 1.00 93.19 90 ILE A CA 1
ATOM 770 C C . ILE A 1 90 ? 0.283 3.149 -14.302 1.00 93.19 90 ILE A C 1
ATOM 772 O O . ILE A 1 90 ? 0.481 4.278 -13.856 1.00 93.19 90 ILE A O 1
ATOM 776 N N . THR A 1 91 ? -0.762 2.885 -15.093 1.00 90.75 91 THR A N 1
ATOM 777 C CA . THR A 1 91 ? -1.620 3.941 -15.650 1.00 90.75 91 THR A CA 1
ATOM 778 C C . THR A 1 91 ? -2.489 4.642 -14.616 1.00 90.75 91 THR A C 1
ATOM 780 O O . THR A 1 91 ? -2.866 5.792 -14.828 1.00 90.75 91 THR A O 1
ATOM 783 N N . THR A 1 92 ? -2.793 3.991 -13.487 1.00 89.50 92 THR A N 1
ATOM 784 C CA . THR A 1 92 ? -3.479 4.660 -12.371 1.00 89.50 92 THR A CA 1
ATOM 785 C C . THR A 1 92 ? -2.636 5.773 -11.745 1.00 89.50 92 THR A C 1
ATOM 787 O O . THR A 1 92 ? -3.186 6.644 -11.071 1.00 89.50 92 THR A O 1
ATOM 790 N N . ASP A 1 93 ? -1.314 5.739 -11.915 1.00 89.50 93 ASP A N 1
ATOM 791 C CA . ASP A 1 93 ? -0.386 6.629 -11.239 1.00 89.50 93 ASP A CA 1
ATOM 792 C C . ASP A 1 93 ? 0.041 7.767 -12.167 1.00 89.50 93 ASP A C 1
ATOM 794 O O . ASP A 1 93 ? 0.979 7.665 -12.963 1.00 89.50 93 ASP A O 1
ATOM 798 N N . ARG A 1 94 ? -0.661 8.898 -12.053 1.00 85.44 94 ARG A N 1
ATOM 799 C CA . ARG A 1 94 ? -0.394 10.080 -12.887 1.00 85.44 94 ARG A CA 1
ATOM 800 C C . ARG A 1 94 ? 1.040 10.601 -12.775 1.00 85.44 94 ARG A C 1
ATOM 802 O O . ARG A 1 94 ? 1.524 11.233 -13.709 1.00 85.44 94 ARG A O 1
ATOM 809 N N . THR A 1 95 ? 1.711 10.375 -11.644 1.00 85.12 95 THR A N 1
ATOM 810 C CA . THR A 1 95 ? 3.084 10.845 -11.454 1.00 85.12 95 THR A CA 1
ATOM 811 C C . THR A 1 95 ? 4.063 9.940 -12.197 1.00 85.12 95 THR A C 1
ATOM 813 O O . THR A 1 95 ? 5.049 10.442 -12.729 1.00 85.12 95 THR A O 1
ATOM 816 N N . LEU A 1 96 ? 3.771 8.639 -12.315 1.00 87.56 96 LEU A N 1
ATOM 817 C CA . LEU A 1 96 ? 4.552 7.745 -13.172 1.00 87.56 96 LEU A CA 1
ATOM 818 C C . LEU A 1 96 ? 4.320 8.026 -14.658 1.00 87.56 96 LEU A C 1
ATOM 820 O O . LEU A 1 96 ? 5.290 8.170 -15.398 1.00 87.56 96 LEU A O 1
ATOM 824 N N . MET A 1 97 ? 3.059 8.133 -15.087 1.00 84.62 97 MET A N 1
ATOM 825 C CA . MET A 1 97 ? 2.725 8.246 -16.514 1.00 84.62 97 MET A CA 1
ATOM 826 C C . MET A 1 97 ? 2.970 9.628 -17.113 1.00 84.62 97 MET A C 1
ATOM 828 O O . MET A 1 97 ? 3.405 9.726 -18.255 1.00 84.62 97 MET A O 1
ATOM 832 N N . TYR A 1 98 ? 2.674 10.691 -16.369 1.00 80.25 98 TYR A N 1
ATOM 833 C CA . TYR A 1 98 ? 2.595 12.042 -16.935 1.00 80.25 98 TYR A CA 1
ATOM 834 C C . TYR A 1 98 ? 3.509 13.042 -16.222 1.00 80.25 98 TYR A C 1
ATOM 836 O O . TYR A 1 98 ? 3.550 14.215 -16.575 1.00 80.25 98 TYR A O 1
ATOM 844 N N . SER A 1 99 ? 4.246 12.614 -15.191 1.00 79.00 99 SER A N 1
ATOM 845 C CA . SER A 1 99 ? 5.028 13.525 -14.335 1.00 79.00 99 SER A CA 1
ATOM 846 C C . SER A 1 99 ? 4.182 14.620 -13.676 1.00 79.00 99 SER A C 1
ATOM 848 O O . SER A 1 99 ? 4.718 15.630 -13.237 1.00 79.00 99 SER A O 1
ATOM 850 N N . ILE A 1 100 ? 2.860 14.436 -13.601 1.00 75.56 100 ILE A N 1
ATOM 851 C CA . ILE A 1 100 ? 1.947 15.457 -13.087 1.00 75.56 100 ILE A CA 1
ATOM 852 C C . ILE A 1 100 ? 1.932 15.367 -11.563 1.00 75.56 100 ILE A C 1
ATOM 854 O O . ILE A 1 100 ? 1.440 14.384 -10.983 1.00 75.56 100 ILE A O 1
ATOM 858 N N . LEU A 1 101 ? 2.434 16.408 -10.894 1.00 72.12 101 LEU A N 1
ATOM 859 C CA . LEU A 1 101 ? 2.178 16.586 -9.471 1.00 72.12 101 LEU A CA 1
ATOM 860 C C . LEU A 1 101 ? 0.729 17.061 -9.256 1.00 72.12 101 LEU A C 1
ATOM 862 O O . LEU A 1 101 ? 0.081 17.607 -10.154 1.00 72.12 101 LEU A O 1
ATOM 866 N N . PRO A 1 102 ? 0.153 16.845 -8.060 1.00 62.22 102 PRO A N 1
ATOM 867 C CA . PRO A 1 102 ? -1.162 17.389 -7.755 1.00 62.22 102 PRO A CA 1
ATOM 868 C C . PRO A 1 102 ? -1.191 18.906 -7.988 1.00 62.22 102 PRO A C 1
ATOM 870 O O . PRO A 1 102 ? -0.469 19.622 -7.301 1.00 62.22 102 PRO A O 1
ATOM 873 N N . ARG A 1 103 ? -2.114 19.371 -8.846 1.00 63.38 103 ARG A N 1
ATOM 874 C CA . ARG A 1 103 ? -2.386 20.792 -9.168 1.00 63.38 103 ARG A CA 1
ATOM 875 C C . ARG A 1 103 ? -1.447 21.445 -10.195 1.00 63.38 103 ARG A C 1
ATOM 877 O O . ARG A 1 103 ? -1.448 22.667 -10.294 1.00 63.38 103 ARG A O 1
ATOM 884 N N . GLU A 1 104 ? -0.704 20.662 -10.971 1.00 66.12 104 GLU A N 1
ATOM 885 C CA . GLU A 1 104 ? 0.065 21.173 -12.115 1.00 66.12 104 GLU A CA 1
ATOM 886 C C . GLU A 1 104 ? -0.712 21.053 -13.435 1.00 66.12 104 GLU A C 1
ATOM 888 O O . GLU A 1 104 ? -1.593 20.199 -13.575 1.00 66.12 104 GLU A O 1
ATOM 893 N N . TYR A 1 105 ? -0.395 21.931 -14.395 1.00 60.59 105 TYR A N 1
ATOM 894 C CA . TYR A 1 105 ? -0.896 21.840 -15.770 1.00 60.59 105 TYR A CA 1
ATOM 895 C C . TYR A 1 105 ? -0.356 20.564 -16.437 1.00 60.59 105 TYR A C 1
ATOM 897 O O . TYR A 1 105 ? 0.785 20.186 -16.166 1.00 60.59 105 TYR A O 1
ATOM 905 N N . PRO A 1 106 ? -1.148 19.884 -17.285 1.00 61.25 106 PRO A N 1
ATOM 906 C CA . PRO A 1 106 ? -0.755 18.598 -17.842 1.00 61.25 106 PRO A CA 1
ATOM 907 C C . PRO A 1 106 ? 0.528 18.722 -18.672 1.00 61.25 106 PRO A C 1
ATOM 909 O O . PRO A 1 106 ? 0.600 19.481 -19.636 1.00 61.25 106 PRO A O 1
ATOM 912 N N . SER A 1 107 ? 1.545 17.969 -18.262 1.00 66.94 107 SER A N 1
ATOM 913 C CA . SER A 1 107 ? 2.670 17.581 -19.103 1.00 66.94 107 SER A CA 1
ATOM 914 C C . SER A 1 107 ? 2.374 16.176 -19.610 1.00 66.94 107 SER A C 1
ATOM 916 O O . SER A 1 107 ? 2.098 15.287 -18.813 1.00 66.94 107 SER A O 1
ATOM 918 N N . ASP A 1 108 ? 2.479 15.950 -20.915 1.00 69.44 108 ASP A N 1
ATOM 919 C CA . ASP A 1 108 ? 2.236 14.625 -21.504 1.00 69.44 108 ASP A CA 1
ATOM 920 C C . ASP A 1 108 ? 3.513 13.769 -21.573 1.00 69.44 108 ASP A C 1
ATOM 922 O O . ASP A 1 108 ? 3.554 12.737 -22.243 1.00 69.44 108 ASP A O 1
ATOM 926 N N . LYS A 1 109 ? 4.591 14.200 -20.903 1.00 76.62 109 LYS A N 1
ATOM 927 C CA . LYS A 1 109 ? 5.880 13.501 -20.914 1.00 76.62 109 LYS A CA 1
ATOM 928 C C . LYS A 1 109 ? 6.107 12.711 -19.619 1.00 76.62 109 LYS A C 1
ATOM 930 O O . LYS A 1 109 ? 6.163 13.330 -18.550 1.00 76.62 109 LYS A O 1
ATOM 935 N N . PRO A 1 110 ? 6.302 11.381 -19.691 1.00 80.56 110 PRO A N 1
ATOM 936 C CA . PRO A 1 110 ? 6.690 10.582 -18.534 1.00 80.56 110 PRO A CA 1
ATOM 937 C C . PRO A 1 110 ? 8.10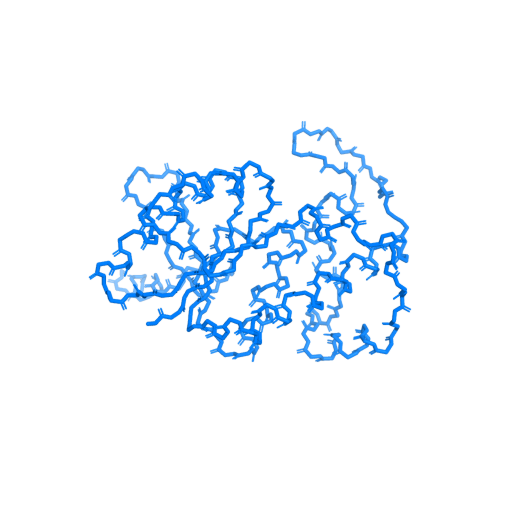8 10.931 -18.066 1.00 80.56 110 PRO A C 1
ATOM 939 O O . PRO A 1 110 ? 9.015 11.125 -18.874 1.00 80.56 110 PRO A O 1
ATOM 942 N N . MET A 1 111 ? 8.305 10.963 -16.747 1.00 85.31 111 MET A N 1
ATOM 943 C CA . MET A 1 111 ? 9.609 11.199 -16.114 1.00 85.31 111 MET A CA 1
ATOM 944 C C . MET A 1 111 ? 10.511 9.964 -16.194 1.00 85.31 111 MET A C 1
ATOM 946 O O . MET A 1 111 ? 11.733 10.071 -16.117 1.00 85.31 111 MET A O 1
ATOM 950 N N . TYR A 1 112 ? 9.897 8.789 -16.301 1.00 90.94 112 TYR A N 1
ATOM 951 C CA . TYR A 1 112 ? 10.546 7.491 -16.204 1.00 90.94 112 TYR A CA 1
ATOM 952 C C . TYR A 1 112 ? 10.607 6.829 -17.576 1.00 90.94 112 TYR A C 1
ATOM 954 O O . TYR A 1 112 ? 9.661 6.920 -18.360 1.00 90.94 112 TYR A O 1
ATOM 962 N N . SER A 1 113 ? 11.705 6.127 -17.857 1.00 92.94 113 SER A N 1
ATOM 963 C CA . SER A 1 113 ? 11.756 5.231 -19.011 1.00 92.94 113 SER A CA 1
ATOM 964 C C . SER A 1 113 ? 10.821 4.032 -18.806 1.00 92.94 113 SER A C 1
ATOM 966 O O . SER A 1 113 ? 10.403 3.739 -17.683 1.00 92.94 113 SER A O 1
ATOM 968 N N . HIS A 1 114 ? 10.524 3.292 -19.876 1.00 93.19 114 HIS A N 1
ATOM 969 C CA . HIS A 1 114 ? 9.753 2.051 -19.768 1.00 93.19 114 HIS A CA 1
ATOM 970 C C . HIS A 1 114 ? 10.391 1.066 -18.773 1.00 93.19 114 HIS A C 1
ATOM 972 O O . HIS A 1 114 ? 9.704 0.542 -17.899 1.00 93.19 114 HIS A O 1
ATOM 978 N N . GLU A 1 115 ? 11.712 0.872 -18.844 1.00 95.88 115 GLU A N 1
ATOM 979 C CA . GLU A 1 115 ? 12.422 -0.002 -17.905 1.00 95.88 115 GLU A CA 1
ATOM 980 C C . GLU A 1 115 ? 12.338 0.500 -16.462 1.00 95.88 115 GLU A C 1
ATOM 982 O O . GLU A 1 115 ? 12.189 -0.306 -15.546 1.00 95.88 115 GLU A O 1
ATOM 987 N N . ASP A 1 116 ? 12.397 1.815 -16.240 1.00 95.75 116 ASP A N 1
ATOM 988 C CA . ASP A 1 116 ? 12.255 2.379 -14.896 1.00 95.75 116 ASP A CA 1
ATOM 989 C C . ASP A 1 116 ? 10.851 2.154 -14.342 1.00 95.75 116 ASP A C 1
ATOM 991 O O . ASP A 1 116 ? 10.714 1.767 -13.184 1.00 95.75 116 ASP A O 1
ATOM 995 N N . MET A 1 117 ? 9.807 2.317 -15.161 1.00 95.56 117 MET A N 1
ATOM 996 C CA . MET A 1 117 ? 8.437 1.997 -14.749 1.00 95.56 117 MET A CA 1
ATOM 997 C C . MET A 1 117 ? 8.300 0.521 -14.361 1.00 95.56 117 MET A C 1
ATOM 999 O O . MET A 1 117 ? 7.687 0.213 -13.337 1.00 95.56 117 MET A O 1
ATOM 1003 N N . LEU A 1 118 ? 8.918 -0.388 -15.122 1.00 96.56 118 LEU A N 1
ATOM 1004 C CA . LEU A 1 118 ? 8.935 -1.811 -14.784 1.00 96.56 118 LEU A CA 1
ATOM 1005 C C . LEU A 1 118 ? 9.701 -2.088 -13.482 1.00 96.56 118 LEU A C 1
ATOM 1007 O O . LEU A 1 118 ? 9.211 -2.843 -12.644 1.00 96.56 118 LEU A O 1
ATOM 1011 N N . ARG A 1 119 ? 10.860 -1.448 -13.263 1.00 97.81 119 ARG A N 1
ATOM 1012 C CA . ARG A 1 119 ? 11.622 -1.552 -12.003 1.00 97.81 119 ARG A CA 1
ATOM 1013 C C . ARG A 1 119 ? 10.810 -1.044 -10.812 1.00 97.81 119 ARG A C 1
ATOM 1015 O O . ARG A 1 119 ? 10.788 -1.700 -9.774 1.00 97.81 119 ARG A O 1
ATOM 1022 N N . ILE A 1 120 ? 10.114 0.086 -10.964 1.00 97.06 120 ILE A N 1
ATOM 1023 C CA . ILE A 1 120 ? 9.239 0.674 -9.935 1.00 97.06 120 ILE A CA 1
ATOM 1024 C C . ILE A 1 120 ? 8.100 -0.287 -9.584 1.00 97.06 120 ILE A C 1
ATOM 1026 O O . ILE A 1 120 ? 7.847 -0.541 -8.405 1.00 97.06 120 ILE A O 1
ATOM 1030 N N . LEU A 1 121 ? 7.426 -0.838 -10.594 1.00 97.38 121 LEU A N 1
ATOM 1031 C CA . LEU A 1 121 ? 6.359 -1.813 -10.398 1.00 97.38 121 LEU A CA 1
ATOM 1032 C C . LEU A 1 121 ? 6.884 -3.066 -9.681 1.00 97.38 121 LEU A C 1
ATOM 1034 O O . LEU A 1 121 ? 6.301 -3.503 -8.689 1.00 97.38 121 LEU A O 1
ATOM 1038 N N . GLN A 1 122 ? 8.014 -3.601 -10.150 1.00 98.00 122 GLN A N 1
ATOM 1039 C CA . GLN A 1 122 ? 8.666 -4.785 -9.601 1.00 98.00 122 GLN A CA 1
ATOM 1040 C C . GLN A 1 122 ? 9.026 -4.613 -8.123 1.00 98.00 122 GLN A C 1
ATOM 1042 O O . GLN A 1 122 ? 8.639 -5.449 -7.304 1.00 98.00 122 GLN A O 1
ATOM 1047 N N . ILE A 1 123 ? 9.740 -3.541 -7.761 1.00 98.12 123 ILE A N 1
ATOM 1048 C CA . ILE A 1 123 ? 10.194 -3.348 -6.379 1.00 98.12 123 ILE A CA 1
ATOM 1049 C C . ILE A 1 123 ? 9.017 -3.126 -5.425 1.00 98.12 123 ILE A C 1
ATOM 1051 O O . ILE A 1 123 ? 8.982 -3.718 -4.344 1.00 98.12 123 ILE A O 1
ATOM 1055 N N . LYS A 1 124 ? 8.004 -2.352 -5.843 1.00 97.81 124 LYS A N 1
ATOM 1056 C CA . LYS A 1 124 ? 6.782 -2.144 -5.053 1.00 97.81 124 LYS A CA 1
ATOM 1057 C C . LYS A 1 124 ? 6.042 -3.462 -4.841 1.00 97.81 124 LYS A C 1
ATOM 1059 O O . LYS A 1 124 ? 5.686 -3.774 -3.708 1.00 97.81 124 LYS A O 1
ATOM 1064 N N . ALA A 1 125 ? 5.867 -4.267 -5.889 1.00 98.19 125 ALA A N 1
ATOM 1065 C CA . ALA A 1 125 ? 5.201 -5.560 -5.782 1.00 98.19 125 ALA A CA 1
ATOM 1066 C C . ALA A 1 125 ? 5.956 -6.532 -4.863 1.00 98.19 125 ALA A C 1
ATOM 1068 O O . ALA A 1 125 ? 5.345 -7.106 -3.963 1.00 98.19 125 ALA A O 1
ATOM 1069 N N . LYS A 1 126 ? 7.283 -6.668 -5.020 1.00 98.31 126 LYS A N 1
ATOM 1070 C CA . LYS A 1 126 ? 8.121 -7.518 -4.152 1.00 98.31 126 LYS A CA 1
ATOM 1071 C C . LYS A 1 126 ? 7.976 -7.140 -2.678 1.00 98.31 126 LYS A C 1
ATOM 1073 O O . LYS A 1 126 ? 7.781 -8.011 -1.834 1.00 98.31 126 LYS A O 1
ATOM 1078 N N . ILE A 1 127 ? 8.046 -5.845 -2.368 1.00 98.00 127 ILE A N 1
ATOM 1079 C CA . ILE A 1 127 ? 7.963 -5.362 -0.986 1.00 98.00 127 ILE A CA 1
ATOM 1080 C C . ILE A 1 127 ? 6.552 -5.524 -0.419 1.00 98.00 127 ILE A C 1
ATOM 1082 O O . ILE A 1 127 ? 6.417 -5.916 0.735 1.00 98.00 127 ILE A O 1
ATOM 1086 N N . ILE A 1 128 ? 5.506 -5.285 -1.214 1.00 98.31 128 ILE A N 1
ATOM 1087 C CA . ILE A 1 128 ? 4.115 -5.493 -0.789 1.00 98.31 128 ILE A CA 1
ATOM 1088 C C . ILE A 1 128 ? 3.839 -6.971 -0.495 1.00 98.31 128 ILE A C 1
ATOM 1090 O O . ILE A 1 128 ? 3.257 -7.277 0.543 1.00 98.31 128 ILE A O 1
ATOM 1094 N N . ILE A 1 129 ? 4.275 -7.884 -1.369 1.00 98.38 129 ILE A N 1
ATOM 1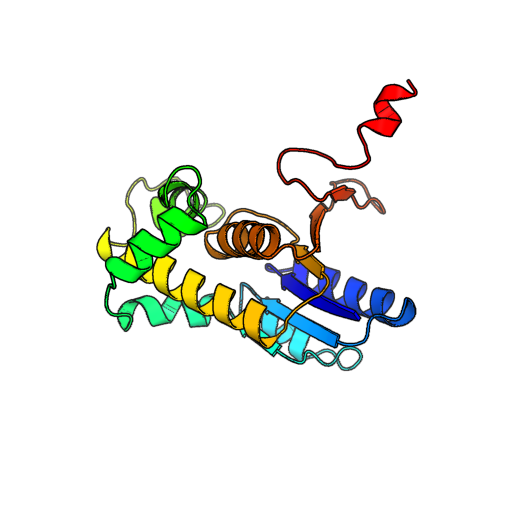095 C CA . ILE A 1 129 ? 4.126 -9.331 -1.154 1.00 98.38 129 ILE A CA 1
ATOM 1096 C C . ILE A 1 129 ? 4.826 -9.724 0.148 1.00 98.38 129 ILE A C 1
ATOM 1098 O O . ILE A 1 129 ? 4.190 -10.283 1.040 1.00 98.38 129 ILE A O 1
ATOM 1102 N N . LYS A 1 130 ? 6.094 -9.329 0.307 1.00 98.06 130 LYS A N 1
ATOM 1103 C CA . LYS A 1 130 ? 6.874 -9.600 1.518 1.00 98.06 130 LYS A CA 1
ATOM 1104 C C . LYS A 1 130 ? 6.204 -9.038 2.778 1.00 98.06 130 LYS A C 1
ATOM 1106 O O . LYS A 1 130 ? 6.082 -9.744 3.773 1.00 98.06 130 LYS A O 1
ATOM 1111 N N . LEU A 1 131 ? 5.720 -7.795 2.730 1.00 98.00 131 LEU A N 1
ATOM 1112 C CA . LEU A 1 131 ? 4.994 -7.155 3.829 1.00 98.00 131 LEU A CA 1
ATOM 1113 C C . LEU A 1 131 ? 3.779 -7.989 4.252 1.00 98.00 131 LEU A C 1
ATOM 1115 O O . LEU A 1 131 ? 3.583 -8.233 5.442 1.00 98.00 131 LEU A O 1
ATOM 1119 N N . LEU A 1 132 ? 2.952 -8.420 3.297 1.00 98.25 132 LEU A N 1
ATOM 1120 C CA . LEU A 1 132 ? 1.745 -9.199 3.580 1.00 98.25 132 LEU A CA 1
ATOM 1121 C C . LEU A 1 132 ? 2.077 -10.608 4.093 1.00 98.25 132 LEU A C 1
ATOM 1123 O O . LEU A 1 132 ? 1.410 -11.089 5.009 1.00 98.25 132 LEU A O 1
ATOM 1127 N N . GLU A 1 133 ? 3.123 -11.245 3.566 1.00 97.56 133 GLU A N 1
ATOM 1128 C CA . GLU A 1 133 ? 3.600 -12.563 4.008 1.00 97.56 133 GLU A CA 1
ATOM 1129 C C . GLU A 1 133 ? 4.188 -12.547 5.425 1.00 97.56 133 GLU A C 1
ATOM 1131 O O . GLU A 1 133 ? 3.974 -13.490 6.192 1.00 97.56 133 GLU A O 1
ATOM 1136 N N . GLU A 1 134 ? 4.904 -11.482 5.795 1.00 97.19 134 GLU A N 1
ATOM 1137 C CA . GLU A 1 134 ? 5.497 -11.321 7.125 1.00 97.19 134 GLU A CA 1
ATOM 1138 C C . GLU A 1 134 ? 4.458 -10.894 8.164 1.00 97.19 134 GLU A C 1
ATOM 1140 O O . GLU A 1 134 ? 4.347 -11.494 9.237 1.00 97.19 134 GLU A O 1
ATOM 1145 N N . THR A 1 135 ? 3.665 -9.865 7.850 1.00 96.75 135 THR A N 1
ATOM 1146 C CA . THR A 1 135 ? 2.674 -9.338 8.798 1.00 96.75 135 THR A CA 1
ATOM 1147 C C . THR A 1 135 ? 1.497 -10.293 8.965 1.00 96.75 135 THR A C 1
ATOM 1149 O O . THR A 1 135 ? 1.012 -10.462 10.091 1.00 96.75 135 THR A O 1
ATOM 1152 N N . LYS A 1 136 ? 1.082 -10.979 7.889 1.00 96.94 136 LYS A N 1
ATOM 1153 C CA . LYS A 1 136 ? -0.121 -11.828 7.812 1.00 96.94 136 LYS A CA 1
ATOM 1154 C C . LYS A 1 136 ? -1.332 -11.120 8.427 1.00 96.94 136 LYS A C 1
ATOM 1156 O O . LYS A 1 136 ? -1.825 -11.573 9.465 1.00 96.94 136 LYS A O 1
ATOM 1161 N N . PRO A 1 137 ? -1.740 -9.960 7.883 1.00 97.75 137 PRO A N 1
ATOM 1162 C CA . PRO A 1 137 ? -2.824 -9.192 8.460 1.00 97.75 137 PRO A CA 1
ATOM 1163 C C . PRO A 1 137 ? -4.153 -9.912 8.221 1.00 97.75 137 PRO A C 1
ATOM 1165 O O . PRO A 1 137 ? -4.374 -10.487 7.159 1.00 97.75 137 PRO A O 1
ATOM 1168 N N . ASP A 1 138 ? -5.045 -9.849 9.205 1.00 97.62 138 ASP A N 1
ATOM 1169 C CA . ASP A 1 138 ? -6.427 -10.305 9.047 1.00 97.62 138 ASP A CA 1
ATOM 1170 C C . ASP A 1 138 ? -7.216 -9.286 8.201 1.00 97.62 138 ASP A C 1
ATOM 1172 O O . ASP A 1 138 ? -8.102 -9.654 7.428 1.00 97.62 138 ASP A O 1
ATOM 1176 N N . TYR A 1 139 ? -6.858 -7.999 8.336 1.00 97.50 139 TYR A N 1
ATOM 1177 C CA . TYR A 1 139 ? -7.495 -6.875 7.653 1.00 97.50 139 TYR A CA 1
ATOM 1178 C C . TYR A 1 139 ? -6.472 -5.923 7.037 1.00 97.50 139 TYR A C 1
ATOM 1180 O O . TYR A 1 139 ? -5.495 -5.541 7.687 1.00 97.50 139 TYR A O 1
ATOM 1188 N N . VAL A 1 140 ? -6.751 -5.463 5.819 1.00 97.81 140 VAL A N 1
ATOM 1189 C CA . VAL A 1 140 ? -6.065 -4.327 5.195 1.00 97.81 140 VAL A CA 1
ATOM 1190 C C . VAL A 1 140 ? -7.051 -3.177 5.067 1.00 97.81 140 VAL A C 1
ATOM 1192 O O . VAL A 1 140 ? -8.115 -3.347 4.479 1.00 97.81 140 VAL A O 1
ATOM 1195 N N . PHE A 1 141 ? -6.694 -2.004 5.581 1.00 96.19 141 PHE A N 1
ATOM 1196 C CA . PHE A 1 141 ? -7.483 -0.785 5.412 1.00 96.19 141 PHE A CA 1
ATOM 1197 C C . PHE A 1 141 ? -6.781 0.175 4.457 1.00 96.19 141 PHE A C 1
ATOM 1199 O O . PHE A 1 141 ? -5.626 0.536 4.688 1.00 96.19 141 PHE A O 1
ATOM 1206 N N . LEU A 1 142 ? -7.481 0.630 3.419 1.00 94.62 142 LEU A N 1
ATOM 1207 C CA . LEU A 1 142 ? -6.988 1.645 2.487 1.00 94.62 142 LEU A CA 1
ATOM 1208 C C . LEU A 1 142 ? -7.915 2.862 2.491 1.00 94.62 142 LEU A C 1
ATOM 1210 O O . LEU A 1 142 ? -9.133 2.719 2.453 1.00 94.62 142 LEU A O 1
ATOM 1214 N N . SER A 1 143 ? -7.348 4.068 2.501 1.00 86.19 143 SER A N 1
ATOM 1215 C CA . SER A 1 143 ? -8.129 5.312 2.422 1.00 86.19 143 SER A CA 1
ATOM 1216 C C . SER A 1 143 ? -8.534 5.697 0.997 1.00 86.19 143 SER A C 1
ATOM 1218 O O . SER A 1 143 ? -9.568 6.316 0.782 1.00 86.19 143 SER A O 1
ATOM 1220 N N . PHE A 1 144 ? -7.692 5.393 0.012 1.00 84.94 144 PHE A N 1
ATOM 1221 C CA . PHE A 1 144 ? -7.944 5.712 -1.390 1.00 84.94 144 PHE A CA 1
ATOM 1222 C C . PHE A 1 144 ? -7.028 4.869 -2.285 1.00 84.94 144 PHE A C 1
ATOM 1224 O O . PHE A 1 144 ? -5.878 4.604 -1.921 1.00 84.94 144 PHE A O 1
ATOM 1231 N N . ILE A 1 145 ? -7.534 4.458 -3.450 1.00 89.62 145 ILE A N 1
ATOM 1232 C CA . ILE A 1 145 ? -6.758 3.769 -4.486 1.00 89.62 145 ILE A CA 1
ATOM 1233 C C . ILE A 1 145 ? -6.551 4.749 -5.635 1.00 89.62 145 ILE A C 1
ATOM 1235 O O . ILE A 1 145 ? -7.505 5.185 -6.268 1.00 89.62 145 ILE A O 1
ATOM 1239 N N . GLY A 1 146 ? -5.299 5.109 -5.889 1.00 88.19 146 GLY A N 1
ATOM 1240 C CA . GLY A 1 146 ? -4.953 6.031 -6.977 1.00 88.19 146 GLY A CA 1
ATOM 1241 C C . GLY A 1 146 ? -3.461 6.144 -7.256 1.00 88.19 146 GLY A C 1
ATOM 1242 O O . GLY A 1 146 ? -3.020 7.091 -7.896 1.00 88.19 146 GLY A O 1
ATOM 1243 N N . THR A 1 147 ? -2.675 5.216 -6.720 1.00 92.06 147 THR A N 1
ATOM 1244 C CA . THR A 1 147 ? -1.248 5.066 -7.003 1.00 92.06 147 THR A CA 1
ATOM 1245 C C . THR A 1 147 ? -0.910 3.605 -7.201 1.00 92.06 147 THR A C 1
ATOM 1247 O O . THR A 1 147 ? -1.625 2.725 -6.705 1.00 92.06 147 THR A O 1
ATOM 1250 N N . THR A 1 148 ? 0.234 3.360 -7.833 1.00 95.19 148 THR A N 1
ATOM 1251 C CA . THR A 1 148 ? 0.757 2.012 -8.091 1.00 95.19 148 THR A CA 1
ATOM 1252 C C . THR A 1 148 ? 0.747 1.154 -6.825 1.00 95.19 148 THR A C 1
ATOM 1254 O O . THR A 1 148 ? 0.203 0.054 -6.816 1.00 95.19 148 THR A O 1
ATOM 1257 N N . SER A 1 149 ? 1.264 1.686 -5.711 1.00 95.69 149 SER A N 1
ATOM 1258 C CA . SER A 1 149 ? 1.346 0.963 -4.435 1.00 95.69 149 SER A CA 1
ATOM 1259 C C . SER A 1 149 ? -0.022 0.639 -3.842 1.00 95.69 149 SER A C 1
ATOM 1261 O O . SER A 1 149 ? -0.230 -0.468 -3.356 1.00 95.69 149 SER A O 1
ATOM 1263 N N . SER A 1 150 ? -0.964 1.589 -3.889 1.00 95.06 150 SER A N 1
ATOM 1264 C CA . SER A 1 150 ? -2.314 1.388 -3.345 1.00 95.06 150 SER A CA 1
ATOM 1265 C C . SER A 1 150 ? -3.093 0.326 -4.123 1.00 95.06 150 SER A C 1
ATOM 1267 O O . SER A 1 150 ? -3.781 -0.500 -3.528 1.00 95.06 150 SER A O 1
ATOM 1269 N N . MET A 1 151 ? -2.937 0.316 -5.450 1.00 95.69 151 MET A N 1
ATOM 1270 C CA . MET A 1 151 ? -3.627 -0.614 -6.333 1.00 95.69 151 MET A CA 1
ATOM 1271 C C . MET A 1 151 ? -3.014 -2.015 -6.228 1.00 95.69 151 MET A C 1
ATOM 1273 O O . MET A 1 151 ? -3.748 -2.981 -6.029 1.00 95.69 151 MET A O 1
ATOM 1277 N N . LEU A 1 152 ? -1.678 -2.126 -6.243 1.00 97.56 152 LEU A N 1
ATOM 1278 C CA . LEU A 1 152 ? -0.978 -3.389 -5.982 1.00 97.56 152 LEU A CA 1
ATOM 1279 C C . LEU A 1 152 ? -1.374 -3.979 -4.626 1.00 97.56 152 LEU A C 1
ATOM 1281 O O . LEU A 1 152 ? -1.749 -5.146 -4.555 1.00 97.56 152 LEU A O 1
ATOM 1285 N N . LEU A 1 153 ? -1.342 -3.177 -3.557 1.00 97.81 153 LEU A N 1
ATOM 1286 C CA . LEU A 1 153 ? -1.704 -3.640 -2.219 1.00 97.81 153 LEU A CA 1
ATOM 1287 C C . LEU A 1 153 ? -3.139 -4.169 -2.170 1.00 97.81 153 LEU A C 1
ATOM 1289 O O . LEU A 1 153 ? -3.358 -5.246 -1.623 1.00 97.81 153 LEU A O 1
ATOM 1293 N N . TYR A 1 154 ? -4.097 -3.446 -2.757 1.00 96.88 154 TYR A N 1
ATOM 1294 C CA . TYR A 1 154 ? -5.493 -3.878 -2.805 1.00 96.88 154 TYR A CA 1
ATOM 1295 C C . TYR A 1 154 ? -5.639 -5.241 -3.496 1.00 96.88 154 TYR A C 1
ATOM 1297 O O . TYR A 1 154 ? -6.218 -6.171 -2.931 1.00 96.88 154 TYR A O 1
ATOM 1305 N N . HIS A 1 155 ? -5.086 -5.389 -4.700 1.00 96.69 155 HIS A N 1
ATOM 1306 C CA . HIS A 1 155 ? -5.274 -6.601 -5.493 1.00 96.69 155 HIS A CA 1
ATOM 1307 C C . HIS A 1 155 ? -4.500 -7.805 -4.950 1.00 96.69 155 HIS A C 1
ATOM 1309 O O . HIS A 1 155 ? -5.059 -8.905 -4.887 1.00 96.69 155 HIS A O 1
ATOM 1315 N N . ILE A 1 156 ? -3.265 -7.604 -4.484 1.00 98.12 156 ILE A N 1
ATOM 1316 C CA . ILE A 1 156 ? -2.462 -8.666 -3.867 1.00 98.12 156 ILE A CA 1
ATOM 1317 C C . ILE A 1 156 ? -3.129 -9.135 -2.568 1.00 98.12 156 ILE A C 1
ATOM 1319 O O . ILE A 1 156 ? -3.354 -10.334 -2.404 1.00 98.12 156 ILE A O 1
ATOM 1323 N N . ALA A 1 157 ? -3.547 -8.218 -1.684 1.00 98.00 157 ALA A N 1
ATOM 1324 C CA . ALA A 1 157 ? -4.215 -8.581 -0.432 1.00 98.00 157 ALA A CA 1
ATOM 1325 C C . ALA A 1 157 ? -5.511 -9.374 -0.671 1.00 98.00 157 ALA A C 1
ATOM 1327 O O . ALA A 1 157 ? -5.728 -10.420 -0.054 1.00 98.00 157 ALA A O 1
ATOM 1328 N N . ARG A 1 158 ? -6.345 -8.934 -1.625 1.00 96.00 158 ARG A N 1
ATOM 1329 C CA . ARG A 1 158 ? -7.576 -9.639 -2.018 1.00 96.00 158 ARG A CA 1
ATOM 1330 C C . ARG A 1 158 ? -7.294 -11.044 -2.550 1.00 96.00 158 ARG A C 1
ATOM 1332 O O . ARG A 1 158 ? -7.977 -11.988 -2.155 1.00 96.00 158 ARG A O 1
ATOM 1339 N N . LYS A 1 159 ? -6.287 -11.205 -3.416 1.00 96.38 159 LYS A N 1
ATOM 1340 C CA . LYS A 1 159 ? -5.888 -12.516 -3.958 1.00 96.38 159 LYS A CA 1
ATOM 1341 C C . LYS A 1 159 ? -5.372 -13.450 -2.859 1.00 96.38 159 LYS A C 1
ATOM 1343 O O . LYS A 1 159 ? -5.699 -14.635 -2.865 1.00 96.38 159 LYS A O 1
ATOM 1348 N N . MET A 1 160 ? -4.662 -12.903 -1.871 1.00 97.06 160 MET A N 1
ATOM 1349 C CA . MET A 1 160 ? -4.229 -13.606 -0.656 1.00 97.06 160 MET A CA 1
ATOM 1350 C C . MET A 1 160 ? -5.371 -13.875 0.342 1.00 97.06 160 MET A C 1
ATOM 1352 O O . MET A 1 160 ? -5.122 -14.401 1.424 1.00 97.06 160 MET A O 1
ATOM 1356 N N . LYS A 1 161 ? -6.625 -13.553 -0.012 1.00 97.00 161 LYS A N 1
ATOM 1357 C CA . LYS A 1 161 ? -7.829 -13.727 0.819 1.00 97.00 161 LYS A CA 1
ATOM 1358 C C . LYS A 1 161 ? -7.795 -12.927 2.126 1.00 97.00 161 LYS A C 1
ATOM 1360 O O . LYS A 1 161 ? -8.452 -13.299 3.096 1.00 97.00 161 LYS A O 1
ATOM 1365 N N . ILE A 1 162 ? -7.065 -11.815 2.143 1.00 98.00 162 ILE A N 1
ATOM 1366 C CA . ILE A 1 162 ? -7.044 -10.885 3.269 1.00 98.00 162 ILE A CA 1
ATOM 1367 C C . ILE A 1 162 ? -8.239 -9.940 3.149 1.00 98.00 162 ILE A C 1
ATOM 1369 O O . ILE A 1 162 ? -8.512 -9.386 2.075 1.00 98.00 162 ILE A O 1
ATOM 1373 N N . LYS A 1 163 ? -8.960 -9.731 4.256 1.00 96.62 163 LYS A N 1
ATOM 1374 C CA . LYS A 1 163 ? -10.150 -8.882 4.252 1.00 96.62 163 LYS A CA 1
ATOM 1375 C C . LYS A 1 163 ? -9.744 -7.429 4.024 1.00 96.62 163 LYS A C 1
ATOM 1377 O O . LYS A 1 163 ? -9.107 -6.803 4.863 1.00 96.62 163 LYS A O 1
ATOM 1382 N N . THR A 1 164 ? -10.084 -6.902 2.856 1.00 96.69 164 THR A N 1
ATOM 1383 C CA . THR A 1 164 ? -9.625 -5.581 2.417 1.00 96.69 164 THR A CA 1
ATOM 1384 C C . THR A 1 164 ? -10.783 -4.600 2.469 1.00 96.69 164 THR A C 1
ATOM 1386 O O . THR A 1 164 ? -11.789 -4.806 1.794 1.00 96.69 164 THR A O 1
ATOM 1389 N N . ILE A 1 165 ? -10.638 -3.559 3.284 1.00 94.88 165 ILE A N 1
ATOM 1390 C CA . ILE A 1 165 ? -11.655 -2.545 3.549 1.00 94.88 165 ILE A CA 1
ATOM 1391 C C . ILE A 1 165 ? -11.149 -1.201 3.038 1.00 94.88 165 ILE A C 1
ATOM 1393 O O . ILE A 1 165 ? -10.063 -0.734 3.380 1.00 94.88 165 ILE A O 1
ATOM 1397 N N . LEU A 1 166 ? -11.971 -0.561 2.228 1.00 92.38 166 LEU A N 1
ATOM 1398 C CA . LEU A 1 166 ? -11.775 0.782 1.726 1.00 92.38 166 LEU A CA 1
ATOM 1399 C C . LEU A 1 166 ? -12.580 1.739 2.581 1.00 92.38 166 LEU A C 1
ATOM 1401 O O . LEU A 1 166 ? -13.773 1.537 2.816 1.00 92.38 166 LEU A O 1
ATOM 1405 N N . ILE A 1 167 ? -11.908 2.783 3.039 1.00 87.50 167 ILE A N 1
ATOM 1406 C CA . ILE A 1 167 ? -12.506 3.824 3.850 1.00 87.50 167 ILE A CA 1
ATOM 1407 C C . ILE A 1 167 ? -12.636 5.073 3.001 1.00 87.50 167 ILE A C 1
ATOM 1409 O O . ILE A 1 167 ? -11.641 5.720 2.688 1.00 87.50 167 ILE A O 1
ATOM 1413 N N . TYR A 1 168 ? -13.869 5.444 2.689 1.00 80.12 168 TYR A N 1
ATOM 1414 C CA . TYR A 1 168 ? -14.158 6.685 1.998 1.00 80.12 168 TYR A CA 1
ATOM 1415 C C . TYR A 1 168 ? -14.690 7.717 2.992 1.00 80.12 168 TYR A C 1
ATOM 1417 O O . TYR A 1 168 ? -15.664 7.466 3.706 1.00 80.12 168 TYR A O 1
ATOM 1425 N N . LEU A 1 169 ? -14.036 8.880 3.038 1.00 76.44 169 LEU A N 1
ATOM 1426 C CA . LEU A 1 169 ? -14.526 10.054 3.754 1.00 76.44 169 LEU A CA 1
ATOM 1427 C C . LEU A 1 169 ? -15.400 10.866 2.790 1.00 76.44 169 LEU A C 1
ATOM 1429 O O . LEU A 1 169 ? -14.852 11.589 1.953 1.00 76.44 169 LEU A O 1
ATOM 1433 N N . PRO A 1 170 ? -16.736 10.758 2.862 1.00 74.12 170 PRO A N 1
ATOM 1434 C CA . PRO A 1 170 ? -17.602 11.634 2.091 1.00 74.12 170 PRO A CA 1
ATOM 1435 C C . PRO A 1 170 ? -17.398 13.083 2.538 1.00 74.12 170 PRO A C 1
ATOM 1437 O O . PRO A 1 170 ? -17.054 13.355 3.688 1.00 74.12 170 PRO A O 1
ATOM 1440 N N . GLY A 1 171 ? -17.700 14.038 1.658 1.00 75.12 171 GLY A N 1
ATOM 1441 C CA . GLY A 1 171 ? -17.725 15.471 1.992 1.00 75.12 171 GLY A CA 1
ATOM 1442 C C . GLY A 1 171 ? -18.808 15.870 3.010 1.00 75.12 171 GLY A C 1
ATOM 1443 O O . GLY A 1 171 ? -19.127 17.048 3.133 1.00 75.12 171 GLY A O 1
ATOM 1444 N N . ILE A 1 172 ? -19.396 14.901 3.717 1.00 82.38 172 ILE A N 1
ATOM 1445 C CA . ILE A 1 172 ? -20.472 15.064 4.688 1.00 82.38 172 ILE A CA 1
ATOM 1446 C C . ILE A 1 172 ? -19.886 14.851 6.081 1.00 82.38 172 ILE A C 1
ATOM 1448 O O . ILE A 1 172 ? -19.274 13.822 6.376 1.00 82.38 172 ILE A O 1
ATOM 1452 N N . LYS A 1 173 ? -20.090 15.839 6.955 1.00 80.38 173 LYS A N 1
ATOM 1453 C CA . LYS A 1 173 ? -19.601 15.807 8.335 1.00 80.38 173 LYS A CA 1
ATOM 1454 C C . LYS A 1 173 ? -20.148 14.579 9.074 1.00 80.38 173 LYS A C 1
ATOM 1456 O O . LYS A 1 173 ? -21.335 14.286 8.992 1.00 80.38 173 LYS A O 1
ATOM 1461 N N . ASN A 1 174 ? -19.282 13.925 9.850 1.00 81.44 174 ASN A N 1
ATOM 1462 C CA . ASN A 1 174 ? -19.596 12.760 10.688 1.00 81.44 174 ASN A CA 1
ATOM 1463 C C . ASN A 1 174 ? -20.090 11.518 9.928 1.00 81.44 174 ASN A C 1
ATOM 1465 O O . ASN A 1 174 ? -20.641 10.617 10.555 1.00 81.44 174 ASN A O 1
ATOM 1469 N N . LEU A 1 175 ? -19.884 11.446 8.611 1.00 81.56 175 LEU A N 1
ATOM 1470 C CA . LEU A 1 175 ? -20.197 10.251 7.839 1.00 81.56 175 LEU A CA 1
ATOM 1471 C C . LEU A 1 175 ? -18.908 9.577 7.370 1.00 81.56 175 LEU A C 1
ATOM 1473 O O . LEU A 1 175 ? -17.927 10.235 7.030 1.00 81.56 175 LEU A O 1
ATOM 1477 N N . LEU A 1 176 ? -18.927 8.251 7.377 1.00 83.00 176 LEU A N 1
ATOM 1478 C CA . LEU A 1 176 ? -17.868 7.393 6.872 1.00 83.00 176 LEU A CA 1
ATOM 1479 C C . LEU A 1 176 ? -18.525 6.326 6.012 1.00 83.00 176 LEU A C 1
ATOM 1481 O O . LEU A 1 176 ? -19.537 5.758 6.417 1.00 83.00 176 LEU A O 1
ATOM 1485 N N . SER A 1 177 ? -17.938 6.030 4.860 1.00 83.62 177 SER A N 1
ATOM 1486 C CA . SER A 1 177 ? -18.329 4.868 4.074 1.00 83.62 177 SER A CA 1
ATOM 1487 C C . SER A 1 177 ? -17.244 3.804 4.155 1.00 83.62 177 SER A C 1
ATOM 1489 O O . SER A 1 177 ? -16.055 4.101 4.023 1.00 83.62 177 SER A O 1
ATOM 1491 N N . LEU A 1 178 ? -17.674 2.563 4.361 1.00 88.19 178 LEU A N 1
ATOM 1492 C CA . LEU A 1 178 ? -16.832 1.376 4.319 1.00 88.19 178 LEU A CA 1
ATOM 1493 C C . LEU A 1 178 ? -17.290 0.518 3.148 1.00 88.19 178 LEU A C 1
ATOM 1495 O O . LEU A 1 178 ? -18.478 0.246 3.012 1.00 88.19 178 LEU A O 1
ATOM 1499 N N . THR A 1 179 ? -16.354 0.090 2.313 1.00 89.50 179 THR A N 1
ATOM 1500 C CA . THR A 1 179 ? -16.639 -0.806 1.190 1.00 89.50 179 THR A CA 1
ATOM 1501 C C . THR A 1 179 ? -15.523 -1.830 1.035 1.00 89.50 179 THR A C 1
ATOM 1503 O O . THR A 1 179 ? -14.394 -1.583 1.446 1.00 89.50 179 THR A O 1
ATOM 1506 N N . GLU A 1 180 ? -15.816 -2.999 0.478 1.00 90.56 180 GLU A N 1
ATOM 1507 C CA . GLU A 1 180 ? -14.796 -4.015 0.171 1.00 90.56 180 GLU A CA 1
ATOM 1508 C C . GLU A 1 180 ? -14.402 -4.004 -1.316 1.00 90.56 180 GLU A C 1
ATOM 1510 O O . GLU A 1 180 ? -13.385 -4.588 -1.710 1.00 90.56 180 GLU A O 1
ATOM 1515 N N . ASP A 1 181 ? -15.197 -3.326 -2.141 1.00 86.19 181 ASP A N 1
ATOM 1516 C CA . ASP A 1 181 ? -15.020 -3.172 -3.580 1.00 86.19 181 ASP A CA 1
ATOM 1517 C C . ASP A 1 181 ? -14.794 -1.691 -3.900 1.00 86.19 181 ASP A C 1
ATOM 1519 O O . ASP A 1 181 ? -15.548 -0.838 -3.443 1.00 86.19 181 ASP A O 1
ATOM 1523 N N . TYR A 1 182 ? -13.753 -1.358 -4.664 1.00 83.81 182 TYR A N 1
ATOM 1524 C CA . TYR A 1 182 ? -13.486 0.039 -5.020 1.00 83.81 182 TYR A CA 1
ATOM 1525 C C . TYR A 1 182 ? -14.393 0.569 -6.137 1.00 83.81 182 TYR A C 1
ATOM 1527 O O . TYR A 1 182 ? -14.480 1.780 -6.311 1.00 83.81 182 TYR A O 1
ATOM 1535 N N . ASN A 1 183 ? -15.080 -0.310 -6.873 1.00 83.56 183 ASN A N 1
ATOM 1536 C CA . ASN A 1 183 ? -16.037 0.055 -7.918 1.00 83.56 183 ASN A CA 1
ATOM 1537 C C . ASN A 1 183 ? -17.479 0.140 -7.399 1.00 83.56 183 ASN A C 1
ATOM 1539 O O . ASN A 1 183 ? -18.389 0.459 -8.166 1.00 83.56 183 ASN A O 1
ATOM 1543 N N . ARG A 1 184 ? -17.720 -0.191 -6.124 1.00 82.62 184 ARG A N 1
ATOM 1544 C CA . ARG A 1 184 ? -19.061 -0.246 -5.526 1.00 82.62 184 ARG A CA 1
ATOM 1545 C C . ARG A 1 184 ? -19.052 0.307 -4.108 1.00 82.62 184 ARG A C 1
ATOM 1547 O O . ARG A 1 184 ? -18.018 0.391 -3.457 1.00 82.62 184 ARG A O 1
ATOM 1554 N N . LEU A 1 185 ? -20.228 0.656 -3.604 1.00 81.12 185 LEU A N 1
ATOM 1555 C CA . LEU A 1 185 ? -20.426 0.922 -2.184 1.00 81.12 185 LEU A CA 1
ATOM 1556 C C . LEU A 1 185 ? -21.015 -0.332 -1.554 1.00 81.12 185 LEU A C 1
ATOM 1558 O O . LEU A 1 185 ? -22.236 -0.445 -1.428 1.00 81.12 185 LEU A O 1
ATOM 1562 N N . SER A 1 186 ? -20.140 -1.277 -1.191 1.00 79.50 186 SER A N 1
ATOM 1563 C CA . SER A 1 186 ? -20.566 -2.501 -0.515 1.00 79.50 186 SER A CA 1
ATOM 1564 C C . SER A 1 186 ? -21.469 -2.149 0.665 1.00 79.50 186 SER A C 1
ATOM 1566 O O . SER A 1 186 ? -21.283 -1.124 1.323 1.00 79.50 186 SER A O 1
ATOM 1568 N N . PHE A 1 187 ? -22.456 -3.003 0.925 1.00 80.56 187 PHE A N 1
ATOM 1569 C CA . PHE A 1 187 ? -23.429 -2.868 2.019 1.00 80.56 187 PHE A CA 1
ATOM 1570 C C . PHE A 1 187 ? -24.512 -1.807 1.788 1.00 80.56 187 PHE A C 1
ATOM 1572 O O . PHE A 1 187 ? -25.539 -1.857 2.464 1.00 80.56 187 PHE A O 1
ATOM 1579 N N . SER A 1 188 ? -24.336 -0.903 0.819 1.00 76.69 188 SER A N 1
ATOM 1580 C CA . SER A 1 188 ? -25.366 0.074 0.453 1.00 76.69 188 SER A CA 1
ATOM 1581 C C . SER A 1 188 ? -26.417 -0.526 -0.478 1.00 76.69 188 SER A C 1
ATOM 1583 O O . SER A 1 188 ? -27.547 -0.045 -0.497 1.00 76.69 188 SER A O 1
ATOM 1585 N N . GLU A 1 189 ? -26.098 -1.607 -1.202 1.00 76.06 189 GLU A N 1
ATOM 1586 C CA . GLU A 1 189 ? -27.039 -2.235 -2.140 1.00 76.06 189 GLU A CA 1
ATOM 1587 C C . GLU A 1 189 ? -28.322 -2.697 -1.431 1.00 76.06 189 GLU A C 1
ATOM 1589 O O . GLU A 1 189 ? -29.427 -2.406 -1.878 1.00 76.06 189 GLU A O 1
ATOM 1594 N N . LYS A 1 190 ? -28.179 -3.292 -0.240 1.00 73.94 190 LYS A N 1
ATOM 1595 C CA . LYS A 1 190 ? -29.308 -3.743 0.592 1.00 73.94 190 LYS A CA 1
ATOM 1596 C C . LYS A 1 190 ? -30.193 -2.606 1.104 1.00 73.94 190 LYS A C 1
ATOM 1598 O O . LYS A 1 190 ? -31.320 -2.855 1.523 1.00 73.94 190 LYS A O 1
ATOM 1603 N N . ILE A 1 191 ? -29.667 -1.383 1.166 1.00 75.12 191 ILE A N 1
ATOM 1604 C CA . ILE A 1 191 ? -30.439 -0.201 1.567 1.00 75.12 191 ILE A CA 1
ATOM 1605 C C . ILE A 1 191 ? -31.283 0.269 0.384 1.00 75.12 191 ILE A C 1
ATOM 1607 O O . ILE A 1 191 ? -32.457 0.563 0.572 1.00 75.12 191 ILE A O 1
ATOM 1611 N N . PHE A 1 192 ? -30.715 0.276 -0.825 1.00 72.38 192 PHE A N 1
ATOM 1612 C CA . PHE A 1 192 ? -31.454 0.612 -2.043 1.00 72.38 192 PHE A CA 1
ATOM 1613 C C . PHE A 1 192 ? -32.550 -0.404 -2.372 1.00 72.38 192 PHE A C 1
ATOM 1615 O O . PHE A 1 192 ? -33.612 0.001 -2.811 1.00 72.38 192 PHE A O 1
ATOM 1622 N N . GLU A 1 193 ? -32.349 -1.694 -2.093 1.00 76.38 193 GLU A N 1
ATOM 1623 C CA . GLU A 1 193 ? -33.394 -2.724 -2.255 1.00 76.38 193 GLU A CA 1
ATOM 1624 C C . GLU A 1 193 ? -34.612 -2.533 -1.328 1.00 76.38 193 GLU A C 1
ATOM 1626 O O . GLU A 1 193 ? -35.636 -3.189 -1.512 1.00 76.38 193 GLU A O 1
ATOM 1631 N N . ARG A 1 194 ? -34.508 -1.677 -0.303 1.00 70.56 194 ARG A N 1
ATOM 1632 C CA . ARG A 1 194 ? -35.575 -1.411 0.677 1.00 70.56 194 ARG A CA 1
ATOM 1633 C C . ARG A 1 194 ? -36.403 -0.159 0.371 1.00 70.56 194 ARG A C 1
ATOM 1635 O O . ARG A 1 194 ? -37.330 0.117 1.132 1.00 70.56 194 ARG A O 1
ATOM 1642 N N . ILE A 1 195 ? -36.041 0.602 -0.661 1.00 63.91 195 ILE A N 1
ATOM 1643 C CA . ILE A 1 195 ? -36.710 1.838 -1.099 1.00 63.91 195 ILE A CA 1
ATOM 1644 C C . ILE A 1 195 ? -37.424 1.549 -2.416 1.00 63.91 195 ILE A C 1
ATOM 1646 O O . ILE A 1 195 ? -38.590 1.979 -2.539 1.00 63.91 195 ILE A O 1
#

Radius of gyration: 17.32 Å; chains: 1; bounding box: 56×36×44 Å

Secondary structure (DSSP, 8-state):
-EEEEEE-TTHHHHHHHHHHHHHHTT--EEEEEESSHHHHHHHHT-SS--EEEEEEHHHHHHGGGTPPP-HHHHHHHHHHH-SSSSHHHHHT-HHHHH---TTPPPP---SS-HHHHHHHHHHHHHHHHHHHHHH--SEEEES---SHHHHHHHHHHHHTT-EEEEEE--SSTT--EEES-TTS-TTTHHHHTT-